Protein 6J9C (pdb70)

InterPro domains:
  IPR003340 B3 DNA binding domain [PF02362] (172-266)
  IPR003340 B3 DNA binding domain [PS50863] (171-272)
  IPR003340 B3 DNA binding domain [SM01019] (171-272)
  IPR003340 B3 DNA binding domain [cd10017] (170-265)
  IPR015300 DNA-binding pseudobarrel domain superfamily [G3DSA:2.40.330.10] (159-283)
  IPR015300 DNA-binding pseudobarrel domain superfamily [SSF101936] (171-267)
  IPR044800 B3 domain-containing transcription factor LEC2-like [PTHR31140] (52-284)

Secondary structure (DSSP, 8-state):
----EEEEEEEE--TTTTSTT-EEEE-HHHHHHHSPP--STT-EEEEEE-TTSS-EEEEEEEEEEETTEEEEEEE--HHHHHHHT--TT-EEEEEEESSS--EE--BSS--/--TT---EEEEEEEE--TTTSSTT-EEE--HHHHHHTSPP--STT-EEEEEEESSSS-EEEEEEEEEEETTEEEEEEE--SHHHHHHT--TT-EEEEEEETTS-EEE--B--

Organism: Arabidopsis thaliana (NCBI:txid3702)

Sequence (223 aa):
DNKKLRVLCEKELKNSDVGSLGRIVLPKRDAEANLPKLSDKEGIVVQMRDVFSMQSWSFKYKFWSNNKSRMYVLENTGEFVKQNGAEIGDFLTIYEDESKNLYFAMNGNSGSTFDNKKLRVLCEKELKNSDVGSLGRIVLPKRDAEANLPKLSDKEGIVVQMRDVFSMQSWSFKYKFWSNNKSRMYVLENTGEFVKQNGAEIGDFLTIYEDESKNLYFAMNGN

Solvent-accessible surface area: 12904 Å² total; per-residue (Å²): 123,157,49,90,72,118,80,3,3,68,34,84,2,109,100,68,3,38,29,125,99,14,82,0,38,5,42,73,198,62,0,79,82,38,7,36,180,5,90,94,118,140,15,69,111,4,119,4,48,17,12,136,16,88,2,13,6,29,4,75,0,39,14,75,73,70,147,211,61,80,75,8,0,2,44,83,1,36,56,4,13,158,40,43,40,11,118,99,29,30,73,2,1,0,25,23,12,121,81,130,96,92,54,17,0,6,15,54,69,65,75,106,10,128,64,132,78,178,28,130,78,6,4,86,26,81,1,107,111,68,2,40,30,128,91,16,80,0,41,7,34,82,193,48,0,73,87,31,8,52,186,10,116,79,140,135,14,65,124,12,100,3,39,12,30,130,8,68,2,14,4,25,6,68,3,36,17,79,81,82,148,216,60,66,86,5,0,4,33,100,1,42,80,4,15,157,44,45,46,10,111,110,34,11,80,4,7,0,40,47,12,159,68,172,79,22,13,0,19,17,82,31,1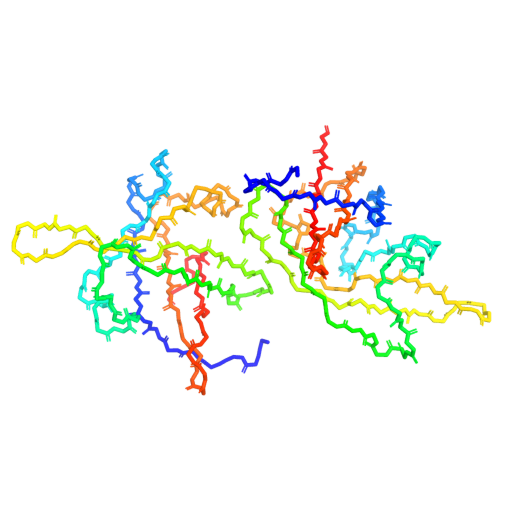98

Foldseek 3Di:
DPFDKDWQFKDQAADVCQDPQAKHWTDPVSCCVRNDHAPDQQAAKAKAAEPVDRDIGIWGWGWDCDDPRITTMTGRRHCVCVVVVDDGGWMWIWIAGVVHRRIHTGTPRPD/DAQVDFDKAWQFKDFQADVCQDPQAKAWGDPVSCCPRNDDDPDQQAAKAKAAERHDRDIDIWGWGWDQDDNRITTMTGHCHVVCVVVVQDHGWMWIKIATPVRHIYIYGDDD

Nearest PDB structures (foldseek):
  6j9c-assembly1_A  TM=1.009E+00  e=1.667E-21  Arabidopsis thaliana
  6j9b-assembly2_D  TM=9.671E-01  e=3.357E-12  Arabidopsis thaliana
  6fas-assembly2_B  TM=9.186E-01  e=1.552E-10  Arabidopsis thaliana
  5z00-assembly1_M  TM=8.962E-01  e=8.908E-10  Arabidopsis thaliana
  6j9a-assembly1_A  TM=9.215E-01  e=1.261E-08  Arabidopsis thaliana

Radius of gyration: 19.35 Å; Cα contacts (8 Å, |Δi|>4): 482; chains: 2; bounding box: 47×41×53 Å

CATH classification: 2.40.330.10

Structure (mmCIF, N/CA/C/O backbone):
data_6J9C
#
_entry.id   6J9C
#
_cell.length_a   71.073
_cell.length_b   96.601
_cell.length_c   99.263
_cell.angle_alpha   90.00
_cell.angle_beta   90.00
_cell.angle_gamma   90.00
#
_symmetry.space_group_name_H-M   'P 21 21 2'
#
loop_
_entity.id
_entity.type
_entity.pdbx_description
1 polymer 'B3 domain-containing transcription factor LEC2'
2 polymer "DNA (5'-D(*GP*AP*TP*TP*CP*TP*GP*CP*AP*TP*GP*GP*AP*TP*T)-3')"
3 polymer "DNA (5'-D(*CP*AP*AP*TP*CP*CP*AP*TP*GP*CP*AP*GP*AP*AP*T)-3')"
#
loop_
_atom_site.group_PDB
_atom_site.id
_atom_site.type_symbol
_atom_site.label_atom_id
_atom_site.label_alt_id
_atom_site.label_comp_id
_atom_site.label_asym_id
_atom_site.label_entity_id
_atom_site.label_seq_id
_atom_site.pdbx_PDB_ins_code
_atom_site.Cartn_x
_atom_site.Cartn_y
_atom_site.Cartn_z
_atom_site.occupancy
_atom_site.B_iso_or_equiv
_atom_site.auth_seq_id
_atom_site.auth_comp_id
_atom_site.auth_asym_id
_atom_site.auth_atom_id
_atom_site.pdbx_PDB_model_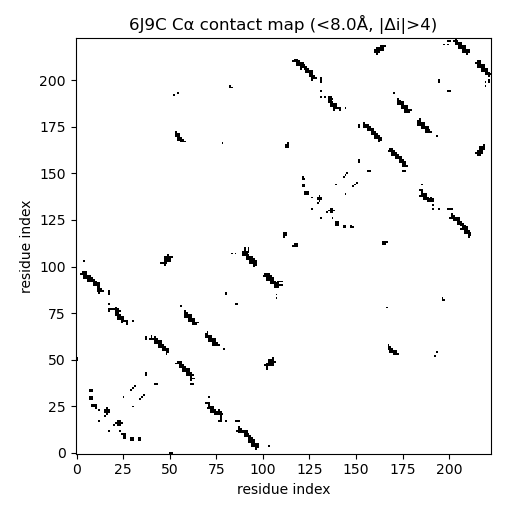num
ATOM 1 N N . ASP A 1 5 ? 13.587 12.925 -28.711 1.00 50.56 163 ASP A N 1
ATOM 2 C CA . ASP A 1 5 ? 12.524 11.995 -29.064 1.00 64.30 163 ASP A CA 1
ATOM 3 C C . ASP A 1 5 ? 13.134 10.622 -29.362 1.00 78.49 163 ASP A C 1
ATOM 4 O O . ASP A 1 5 ? 12.711 9.910 -30.272 1.00 73.18 163 ASP A O 1
ATOM 9 N N . ASN A 1 6 ? 14.146 10.266 -28.575 1.00 77.77 164 ASN A N 1
ATOM 10 C CA . ASN A 1 6 ? 14.769 8.949 -28.612 1.00 83.53 164 ASN A CA 1
ATOM 11 C C . ASN A 1 6 ? 14.343 8.318 -27.291 1.00 87.67 164 ASN A C 1
ATOM 12 O O . ASN A 1 6 ? 15.056 7.501 -26.701 1.00 82.91 164 ASN A O 1
ATOM 17 N N . LYS A 1 7 ? 13.177 8.738 -26.815 1.00 91.91 165 LYS A N 1
ATOM 18 C CA . LYS A 1 7 ? 12.637 8.292 -25.533 1.00 76.66 165 LYS A CA 1
ATOM 19 C C . LYS A 1 7 ? 12.153 6.845 -25.387 1.00 68.56 165 LYS A C 1
ATOM 20 O O . LYS A 1 7 ? 11.610 6.242 -26.313 1.00 73.49 165 LYS A O 1
ATOM 26 N N . LYS A 1 8 ? 12.370 6.275 -24.199 1.00 69.26 166 LYS A N 1
ATOM 27 C CA . LYS A 1 8 ? 11.921 4.918 -23.807 1.00 69.67 166 LYS A CA 1
ATOM 28 C C . LYS A 1 8 ? 11.005 5.153 -22.629 1.00 71.45 166 LYS A C 1
ATOM 29 O O . LYS A 1 8 ? 11.447 5.697 -21.665 1.00 73.61 166 LYS A O 1
ATOM 35 N N . LEU A 1 9 ? 9.799 4.618 -22.628 1.00 58.26 167 LEU A N 1
ATOM 36 C CA . LEU A 1 9 ? 8.764 5.024 -21.682 1.00 44.43 167 LEU A CA 1
ATOM 37 C C . LEU A 1 9 ? 8.158 3.860 -20.912 1.00 40.79 167 LEU A C 1
ATOM 38 O O . LEU A 1 9 ? 8.005 2.749 -21.428 1.00 51.98 167 LEU A O 1
ATOM 43 N N . ARG A 1 10 ? 7.812 4.153 -19.657 1.00 26.63 168 ARG A N 1
ATOM 44 C CA . ARG A 1 10 ? 7.085 3.264 -18.764 1.00 24.23 168 ARG A CA 1
ATOM 45 C C . ARG A 1 10 ? 5.863 4.010 -18.252 1.00 29.72 168 ARG A C 1
ATOM 46 O O . ARG A 1 10 ? 5.987 5.141 -17.774 1.00 39.55 168 ARG A O 1
ATOM 54 N N . VAL A 1 11 ? 4.685 3.398 -18.367 1.00 31.48 169 VAL A N 1
ATOM 55 C CA . VAL A 1 11 ? 3.462 4.062 -17.931 1.00 28.32 169 VAL A CA 1
ATOM 56 C C . VAL A 1 11 ? 3.416 4.090 -16.406 1.00 27.11 169 VAL A C 1
ATOM 57 O O . VAL A 1 11 ? 3.569 3.051 -15.751 1.00 25.14 169 VAL A O 1
ATOM 61 N N . LEU A 1 12 ? 3.222 5.281 -15.829 1.00 21.97 170 LEU A N 1
ATOM 62 C CA . LEU A 1 12 ? 3.049 5.439 -14.391 1.00 23.17 170 LEU A CA 1
ATOM 63 C C . LEU A 1 12 ? 1.575 5.428 -13.980 1.00 30.46 170 LEU A C 1
ATOM 64 O O . LEU A 1 12 ? 1.203 4.741 -13.024 1.00 31.81 170 LEU A O 1
ATOM 69 N N . CYS A 1 13 ? 0.735 6.213 -14.660 1.00 21.78 171 CYS A N 1
ATOM 70 C CA . CYS A 1 13 ? -0.705 6.193 -14.416 1.00 21.78 171 CYS A CA 1
ATOM 71 C C . CYS A 1 13 ? -1.428 6.822 -15.600 1.00 21.81 171 CYS A C 1
ATOM 72 O O . CYS A 1 13 ? -0.829 7.548 -16.400 1.00 26.43 171 CYS A O 1
ATOM 75 N N . GLU A 1 14 ? -2.738 6.585 -15.662 1.00 21.89 172 GLU A N 1
ATOM 76 C CA . GLU A 1 14 ? -3.574 7.085 -16.744 1.00 21.99 172 GLU A CA 1
ATOM 77 C C . GLU A 1 14 ? -4.948 7.389 -16.169 1.00 21.93 172 GLU A C 1
ATOM 78 O O . GLU A 1 14 ? -5.436 6.652 -15.305 1.00 25.68 172 GLU A O 1
ATOM 84 N N . LYS A 1 15 ? -5.584 8.452 -16.656 1.00 21.90 173 LYS A N 1
ATOM 85 C CA . LYS A 1 15 ? -6.890 8.824 -16.134 1.00 24.59 173 LYS A CA 1
ATOM 86 C C . LYS A 1 15 ? -7.820 9.231 -17.262 1.00 29.91 173 LYS A C 1
ATOM 87 O O . LYS A 1 15 ? -7.447 10.032 -18.126 1.00 30.83 173 LYS A O 1
ATOM 93 N N . GLU A 1 16 ? -9.033 8.687 -17.239 1.00 23.83 174 GLU A N 1
ATOM 94 C CA . GLU A 1 16 ? -10.075 9.123 -18.155 1.00 26.83 174 GLU A CA 1
ATOM 95 C C . GLU A 1 16 ? -10.659 10.417 -17.614 1.00 26.28 174 GLU A C 1
ATOM 96 O O . GLU A 1 16 ? -11.168 10.444 -16.490 1.00 31.34 174 GLU A O 1
ATOM 102 N N . LEU A 1 17 ? -10.573 11.488 -18.394 1.00 22.21 175 LEU A N 1
ATOM 103 C CA . LEU A 1 17 ? -10.959 12.796 -17.885 1.00 22.00 175 LEU A CA 1
ATOM 104 C C . LEU A 1 17 ? -12.465 12.871 -17.667 1.00 31.62 175 LEU A C 1
ATOM 105 O O . LEU A 1 17 ? -13.254 12.579 -18.573 1.00 30.91 175 LEU A O 1
ATOM 110 N N . LYS A 1 18 ? -12.860 13.232 -16.449 1.00 21.74 176 LYS A N 1
ATOM 111 C CA . LYS A 1 18 ? -14.249 13.442 -16.075 1.00 25.49 176 LYS A CA 1
ATOM 112 C C . LYS A 1 18 ? -14.592 14.933 -16.165 1.00 28.03 176 LYS A C 1
ATOM 113 O O . LYS A 1 18 ? -13.767 15.765 -16.552 1.00 31.32 176 LYS A O 1
ATOM 119 N N . ASN A 1 19 ? -15.836 15.274 -15.808 1.00 27.82 177 ASN A N 1
ATOM 120 C CA . ASN A 1 19 ? -16.291 16.655 -15.959 1.00 30.02 177 ASN A CA 1
ATOM 121 C C . ASN A 1 19 ? -15.486 17.617 -15.090 1.00 21.26 177 ASN A C 1
ATOM 122 O O . ASN A 1 19 ? -15.105 18.704 -15.544 1.00 21.84 177 ASN A O 1
ATOM 127 N N . SER A 1 20 ? -15.199 17.235 -13.844 1.00 20.99 178 SER A N 1
ATOM 128 C CA . SER A 1 20 ? -14.472 18.132 -12.953 1.00 20.76 178 SER A CA 1
ATOM 129 C C . SER A 1 20 ? -12.996 18.240 -13.300 1.00 26.61 178 SER A C 1
ATOM 130 O O . SER A 1 20 ? -12.345 19.216 -12.906 1.00 26.64 178 SER A O 1
ATOM 133 N N . ASP A 1 21 ? -12.453 17.258 -14.024 1.00 27.33 179 ASP A N 1
ATOM 134 C CA . ASP A 1 21 ? -11.047 17.303 -14.420 1.00 21.03 179 ASP A CA 1
ATOM 135 C C . ASP A 1 21 ? -10.786 18.407 -15.436 1.00 21.24 179 ASP A C 1
ATOM 136 O O . ASP A 1 21 ? -9.713 19.024 -15.432 1.00 26.98 179 ASP A O 1
ATOM 141 N N . VAL A 1 22 ? -11.748 18.665 -16.323 1.00 21.52 180 VAL A N 1
ATOM 142 C CA . VAL A 1 22 ? -11.627 19.742 -17.300 1.00 23.18 180 VAL A CA 1
ATOM 143 C C . VAL A 1 22 ? -12.473 20.952 -16.919 1.00 28.84 180 VAL A C 1
ATOM 144 O O . VAL A 1 22 ? -12.672 21.851 -17.744 1.00 21.97 180 VAL A O 1
ATOM 148 N N . GLY A 1 23 ? -12.949 21.012 -15.679 1.00 30.96 181 GLY A N 1
ATOM 149 C CA . GLY A 1 23 ? -13.848 22.058 -15.255 1.00 35.53 181 GLY A CA 1
ATOM 150 C C . GLY A 1 23 ? -13.110 23.311 -14.828 1.00 31.15 181 GLY A C 1
ATOM 151 O O . GLY A 1 23 ? -11.900 23.465 -15.007 1.00 38.35 181 GLY A O 1
ATOM 152 N N . SER A 1 24 ? -13.881 24.242 -14.271 1.00 23.20 182 SER A N 1
ATOM 153 C CA . SER A 1 24 ? -13.330 25.527 -13.866 1.00 21.26 182 SER A CA 1
ATOM 154 C C . SER A 1 24 ? -12.421 25.429 -12.649 1.00 21.04 182 SER A C 1
ATOM 155 O O . SER A 1 24 ? -11.684 26.382 -12.375 1.00 30.15 182 SER A O 1
ATOM 158 N N . LEU A 1 25 ? -12.448 24.310 -11.920 1.00 20.77 183 LEU A N 1
ATOM 159 C CA . LEU A 1 25 ? -11.609 24.191 -10.731 1.00 20.61 183 LEU A CA 1
ATOM 160 C C . LEU A 1 25 ? -10.128 24.136 -11.076 1.00 20.78 183 LEU A C 1
ATOM 161 O O . LEU A 1 25 ? -9.287 24.500 -10.244 1.00 23.91 183 LEU A O 1
ATOM 166 N N . GLY A 1 26 ? -9.786 23.691 -12.280 1.00 20.96 184 GLY A N 1
ATOM 167 C CA . GLY A 1 26 ? -8.392 23.692 -12.682 1.00 26.66 184 GLY A CA 1
ATOM 168 C C . GLY A 1 26 ? -7.526 22.688 -11.949 1.00 32.18 184 GLY A C 1
ATOM 169 O O . GLY A 1 26 ? -6.385 23.006 -11.590 1.00 41.48 184 GLY A O 1
ATOM 170 N N . ARG A 1 27 ? -8.041 21.484 -11.703 1.00 32.22 185 ARG A N 1
ATOM 171 C CA . ARG A 1 27 ? -7.259 20.423 -11.088 1.00 22.18 185 ARG A CA 1
ATOM 172 C C . ARG A 1 27 ? -7.688 19.098 -11.697 1.00 28.06 185 ARG A C 1
ATOM 173 O O . ARG A 1 27 ? -8.839 18.937 -12.111 1.00 41.61 185 ARG A O 1
ATOM 181 N N . ILE A 1 28 ? -6.764 18.142 -11.729 1.00 20.73 186 ILE A N 1
ATOM 182 C CA . ILE A 1 28 ? -7.007 16.826 -12.308 1.00 20.77 186 ILE A CA 1
ATOM 183 C C . ILE A 1 28 ? -6.796 15.779 -11.225 1.00 36.47 186 ILE A C 1
ATOM 184 O O . ILE A 1 28 ? -5.762 15.786 -10.546 1.00 48.74 186 ILE A O 1
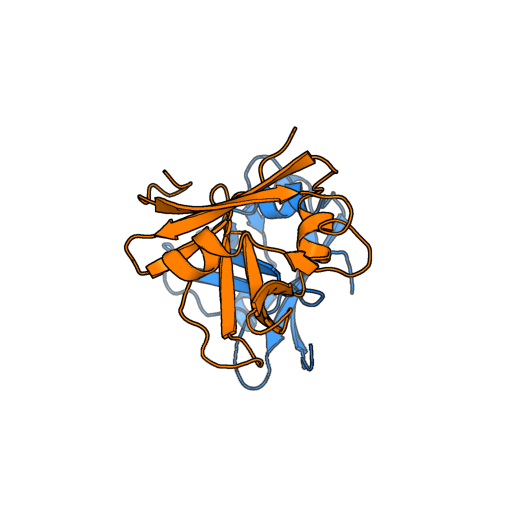ATOM 189 N N . VAL A 1 29 ? -7.763 14.875 -11.066 1.00 30.89 187 VAL A N 1
ATOM 190 C CA . VAL A 1 29 ? -7.627 13.792 -10.097 1.00 26.41 187 VAL A CA 1
ATOM 191 C C . VAL A 1 29 ? -6.849 12.653 -10.741 1.00 28.61 187 VAL A C 1
ATOM 192 O O . VAL A 1 29 ? -6.982 12.395 -11.942 1.00 37.64 187 VAL A O 1
ATOM 196 N N . LEU A 1 30 ? -5.996 11.996 -9.960 1.00 24.51 188 LEU A N 1
ATOM 197 C CA . LEU A 1 30 ? -5.274 10.843 -10.472 1.00 20.98 188 LEU A CA 1
ATOM 198 C C . LEU A 1 30 ? -5.653 9.586 -9.695 1.00 21.10 188 LEU A C 1
ATOM 199 O O . LEU A 1 30 ? -6.025 9.667 -8.519 1.00 21.06 188 LEU A O 1
ATOM 204 N N . PRO A 1 31 ? -5.597 8.414 -10.330 1.00 21.29 189 PRO A N 1
ATOM 205 C CA . PRO A 1 31 ? -5.986 7.179 -9.636 1.00 21.48 189 PRO A CA 1
ATOM 206 C C . PRO A 1 31 ? -5.089 6.917 -8.437 1.00 28.15 189 PRO A C 1
ATOM 207 O O . PRO A 1 31 ? -3.864 6.855 -8.564 1.00 32.64 189 PRO A O 1
ATOM 211 N N . LYS A 1 32 ? -5.712 6.730 -7.270 1.00 21.59 190 LYS A N 1
ATOM 212 C CA . LYS A 1 32 ? -4.944 6.650 -6.032 1.00 21.67 190 LYS A CA 1
ATOM 213 C C . LYS A 1 32 ? -3.937 5.509 -6.073 1.00 34.96 190 LYS A C 1
ATOM 214 O O . LYS A 1 32 ? -2.789 5.668 -5.640 1.00 43.64 190 LYS A O 1
ATOM 220 N N . ARG A 1 33 ? -4.339 4.356 -6.611 1.00 32.63 191 ARG A N 1
ATOM 221 C CA . ARG A 1 33 ? -3.472 3.183 -6.588 1.00 39.10 191 ARG A CA 1
ATOM 222 C C . ARG A 1 33 ? -2.181 3.433 -7.353 1.00 37.54 191 ARG A C 1
ATOM 223 O O . ARG A 1 33 ? -1.074 3.324 -6.804 1.00 33.51 191 ARG A O 1
ATOM 231 N N . ASP A 1 34 ? -2.311 3.776 -8.633 1.00 36.33 192 ASP A N 1
ATOM 232 C CA . ASP A 1 34 ? -1.134 3.980 -9.462 1.00 28.28 192 ASP A CA 1
ATOM 233 C C . ASP A 1 34 ? -0.362 5.209 -9.008 1.00 31.16 192 ASP A C 1
ATOM 234 O O . ASP A 1 34 ? 0.872 5.227 -9.057 1.00 36.00 192 ASP A O 1
ATOM 239 N N . ALA A 1 35 ? -1.069 6.250 -8.566 1.00 21.67 193 ALA A N 1
ATOM 240 C CA . ALA A 1 35 ? -0.381 7.442 -8.087 1.00 21.53 193 ALA A CA 1
ATOM 241 C C . ALA A 1 35 ? 0.511 7.116 -6.898 1.00 26.58 193 ALA A C 1
ATOM 242 O O . ALA A 1 35 ? 1.650 7.592 -6.812 1.00 21.70 193 ALA A O 1
ATOM 244 N N . GLU A 1 36 ? 0.014 6.292 -5.975 1.00 30.51 194 GLU A N 1
ATOM 245 C CA . GLU A 1 36 ? 0.820 5.902 -4.827 1.00 26.32 194 GLU A CA 1
ATOM 246 C C . GLU A 1 36 ? 1.980 5.013 -5.249 1.00 28.51 194 GLU A C 1
ATOM 247 O O . GLU A 1 36 ? 3.105 5.167 -4.757 1.00 22.40 194 GLU A O 1
ATOM 253 N N . ALA A 1 37 ? 1.720 4.068 -6.157 1.00 39.59 195 ALA A N 1
ATOM 254 C CA . ALA A 1 37 ? 2.723 3.063 -6.498 1.00 31.58 195 ALA A CA 1
ATOM 255 C C . ALA A 1 37 ? 3.854 3.644 -7.346 1.00 22.38 195 ALA A C 1
ATOM 256 O O . ALA A 1 37 ? 5.036 3.389 -7.083 1.00 31.70 195 ALA A O 1
ATOM 258 N N . ASN A 1 38 ? 3.511 4.406 -8.386 1.00 22.13 196 ASN A N 1
ATOM 259 C CA . ASN A 1 38 ? 4.462 4.835 -9.410 1.00 26.46 196 ASN A CA 1
ATOM 260 C C . ASN A 1 38 ? 4.885 6.300 -9.314 1.00 32.97 196 ASN A C 1
ATOM 261 O O . ASN A 1 38 ? 6.059 6.608 -9.540 1.00 32.55 196 ASN A O 1
ATOM 266 N N . LEU A 1 39 ? 3.967 7.193 -8.944 1.00 27.99 197 LEU A N 1
ATOM 267 C CA . LEU A 1 39 ? 4.274 8.625 -8.794 1.00 35.51 197 LEU A CA 1
ATOM 268 C C . LEU A 1 39 ? 5.152 8.861 -7.559 1.00 40.57 197 LEU A C 1
ATOM 269 O O . LEU A 1 39 ? 5.126 8.052 -6.631 1.00 50.75 197 LEU A O 1
ATOM 274 N N . PRO A 1 40 ? 5.928 9.949 -7.526 1.00 35.34 198 PRO A N 1
ATOM 275 C CA . PRO A 1 40 ? 6.799 10.155 -6.365 1.00 26.32 198 PRO A CA 1
ATOM 276 C C . PRO A 1 40 ? 6.001 10.099 -5.073 1.00 29.19 198 PRO A C 1
ATOM 277 O O . PRO A 1 40 ? 4.823 10.467 -5.024 1.00 35.39 198 PRO A O 1
ATOM 281 N N . LYS A 1 41 ? 6.660 9.629 -4.019 1.00 37.71 199 LYS A N 1
ATOM 282 C CA . LYS A 1 41 ? 5.991 9.472 -2.738 1.00 35.52 199 LYS A CA 1
ATOM 283 C C . LYS A 1 41 ? 5.791 10.834 -2.095 1.00 27.05 199 LYS A C 1
ATOM 284 O O . LYS A 1 41 ? 6.727 11.634 -2.002 1.00 32.81 199 LYS A O 1
ATOM 290 N N . LEU A 1 42 ? 4.572 11.092 -1.645 1.00 22.41 200 LEU A N 1
ATOM 291 C CA . LEU A 1 42 ? 4.225 12.361 -1.029 1.00 29.47 200 LEU A CA 1
ATOM 292 C C . LEU A 1 42 ? 4.132 12.166 0.477 1.00 50.51 200 LEU A C 1
ATOM 293 O O . LEU A 1 42 ? 3.339 11.346 0.954 1.00 58.96 200 LEU A O 1
ATOM 298 N N . SER A 1 43 ? 4.949 12.911 1.219 1.00 44.91 201 SER A N 1
ATOM 299 C CA . SER A 1 43 ? 4.955 12.853 2.674 1.00 53.60 201 SER A CA 1
ATOM 300 C C . SER A 1 43 ? 4.386 14.116 3.308 1.00 43.59 201 SER A C 1
ATOM 301 O O . SER A 1 43 ? 4.582 14.346 4.506 1.00 55.29 201 SER A O 1
ATOM 304 N N . ASP A 1 44 ? 3.735 14.961 2.522 1.00 36.07 202 ASP A N 1
ATOM 305 C CA . ASP A 1 44 ? 3.145 16.159 3.096 1.00 35.16 202 ASP A CA 1
ATOM 306 C C . ASP A 1 44 ? 1.946 16.656 2.308 1.00 40.69 202 ASP A C 1
ATOM 307 O O . ASP A 1 44 ? 1.859 16.451 1.097 1.00 50.46 202 ASP A O 1
ATOM 312 N N . LYS A 1 45 ? 1.020 17.311 2.998 1.00 36.38 203 LYS A N 1
ATOM 313 C CA . LYS A 1 45 ? -0.127 17.898 2.322 1.00 42.84 203 LYS A CA 1
ATOM 314 C C . LYS A 1 45 ? 0.301 19.057 1.441 1.00 45.90 203 LYS A C 1
ATOM 315 O O . LYS A 1 45 ? -0.391 19.372 0.469 1.00 21.80 203 LYS A O 1
ATOM 321 N N . GLU A 1 46 ? 1.433 19.686 1.768 1.00 56.17 204 GLU A N 1
ATOM 322 C CA . GLU A 1 46 ? 1.984 20.740 0.927 1.00 55.55 204 GLU A CA 1
ATOM 323 C C . GLU A 1 46 ? 2.217 20.233 -0.488 1.00 45.24 204 GLU A C 1
ATOM 324 O O . GLU A 1 46 ? 2.045 20.983 -1.457 1.00 44.26 204 GLU A O 1
ATOM 330 N N . GLY A 1 47 ? 2.587 18.964 -0.622 1.00 36.82 205 GLY A N 1
ATOM 331 C CA . GLY A 1 47 ? 2.792 18.360 -1.915 1.00 27.50 205 GLY A CA 1
ATOM 332 C C . GLY A 1 47 ? 4.161 18.707 -2.459 1.00 22.29 205 GLY A C 1
ATOM 333 O O . GLY A 1 47 ? 5.028 19.229 -1.753 1.00 34.28 205 GLY A O 1
ATOM 334 N N . ILE A 1 48 ? 4.356 18.419 -3.746 1.00 15.76 206 ILE A N 1
ATOM 335 C CA . ILE A 1 48 ? 5.583 18.799 -4.430 1.00 17.32 206 ILE A CA 1
ATOM 336 C C . ILE A 1 48 ? 5.202 19.442 -5.754 1.00 35.92 206 ILE A C 1
ATOM 337 O O . ILE A 1 48 ? 4.039 19.448 -6.155 1.00 15.67 206 ILE A O 1
ATOM 342 N N . VAL A 1 49 ? 6.200 20.008 -6.422 1.00 41.63 207 VAL A N 1
ATOM 343 C CA . VAL A 1 49 ? 6.024 20.601 -7.740 1.00 38.03 207 VAL A CA 1
ATOM 344 C C . VAL A 1 49 ? 6.690 19.682 -8.746 1.00 24.03 207 VAL A C 1
ATOM 345 O O . VAL A 1 49 ? 7.889 19.393 -8.636 1.00 26.91 207 VAL A O 1
ATOM 349 N N . VAL A 1 50 ? 5.936 19.257 -9.744 1.00 17.77 208 VAL A N 1
ATOM 350 C CA . VAL A 1 50 ? 6.448 18.307 -10.712 1.00 17.66 208 VAL A CA 1
ATOM 351 C C . VAL A 1 50 ? 6.291 18.928 -12.088 1.00 27.06 208 VAL A C 1
ATOM 352 O O . VAL A 1 50 ? 5.439 19.793 -12.303 1.00 32.18 208 VAL A O 1
ATOM 356 N N . GLN A 1 51 ? 7.165 18.542 -13.006 1.00 22.03 209 GLN A N 1
ATOM 357 C CA . GLN A 1 51 ? 7.053 19.015 -14.374 1.00 22.71 209 GLN A CA 1
ATOM 358 C C . GLN A 1 51 ? 7.198 17.825 -15.302 1.00 26.89 209 GLN A C 1
ATOM 359 O O . GLN A 1 51 ? 8.057 16.965 -15.089 1.00 22.11 209 GLN A O 1
ATOM 365 N N . MET A 1 52 ? 6.324 17.767 -16.299 1.00 30.02 210 MET A N 1
ATOM 366 C CA . MET A 1 52 ? 6.227 16.659 -17.237 1.00 35.25 210 MET A CA 1
ATOM 367 C C . MET A 1 52 ? 6.187 17.199 -18.662 1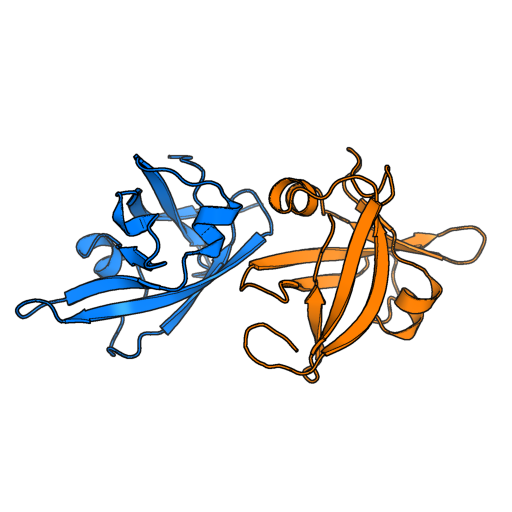.00 44.46 210 MET A C 1
ATOM 368 O O . MET A 1 52 ? 5.460 18.160 -18.946 1.00 52.11 210 MET A O 1
ATOM 373 N N . ARG A 1 53 ? 7.005 16.615 -19.541 1.00 38.25 211 ARG A N 1
ATOM 374 C CA . ARG A 1 53 ? 7.160 17.062 -20.922 1.00 23.41 211 ARG A CA 1
ATOM 375 C C . ARG A 1 53 ? 6.323 16.216 -21.877 1.00 26.61 211 ARG A C 1
ATOM 376 O O . ARG A 1 53 ? 6.149 15.011 -21.662 1.00 44.53 211 ARG A O 1
ATOM 384 N N . ASP A 1 54 ? 5.806 16.854 -22.902 1.00 24.98 212 ASP A N 1
ATOM 385 C CA . ASP A 1 54 ? 4.972 16.173 -23.847 1.00 37.86 212 ASP A CA 1
ATOM 386 C C . ASP A 1 54 ? 5.751 15.138 -24.547 1.00 32.88 212 ASP A C 1
ATOM 387 O O . ASP A 1 54 ? 6.879 15.320 -24.840 1.00 34.40 212 ASP A O 1
ATOM 392 N N . VAL A 1 55 ? 5.154 14.005 -24.741 1.00 32.96 213 VAL A N 1
ATOM 393 C CA . VAL A 1 55 ? 5.814 12.939 -25.398 1.00 31.05 213 VAL A CA 1
ATOM 394 C C . VAL A 1 55 ? 6.050 13.256 -26.834 1.00 36.47 213 VAL A C 1
ATOM 395 O O . VAL A 1 55 ? 7.054 12.933 -27.365 1.00 44.96 213 VAL A O 1
ATOM 399 N N . PHE A 1 56 ? 5.140 13.964 -27.444 1.00 31.73 214 PHE A N 1
ATOM 400 C CA . PHE A 1 56 ? 5.251 14.283 -28.846 1.00 43.68 214 PHE A CA 1
ATOM 401 C C . PHE A 1 56 ? 5.902 15.603 -29.161 1.00 51.05 214 PHE A C 1
ATOM 402 O O . PHE A 1 56 ? 5.991 15.993 -30.296 1.00 54.65 214 PHE A O 1
ATOM 410 N N . SER A 1 57 ? 6.364 16.291 -28.150 1.00 46.41 215 SER A N 1
ATOM 411 C CA . SER A 1 57 ? 6.879 17.619 -28.316 1.00 38.79 215 SER A CA 1
ATOM 412 C C . SER A 1 57 ? 7.860 18.020 -27.323 1.00 40.33 215 SER A C 1
ATOM 413 O O . SER A 1 57 ? 8.110 17.326 -26.405 1.00 45.78 215 SER A O 1
ATOM 416 N N . MET A 1 58 ? 8.428 19.181 -27.504 1.00 34.81 216 MET A N 1
ATOM 417 C CA . MET A 1 58 ? 9.373 19.705 -26.537 1.00 28.59 216 MET A CA 1
ATOM 418 C C . MET A 1 58 ? 8.765 20.629 -25.500 1.00 32.18 216 MET A C 1
ATOM 419 O O . MET A 1 58 ? 9.439 21.241 -24.742 1.00 22.23 216 MET A O 1
ATOM 424 N N . GLN A 1 59 ? 7.453 20.676 -25.507 1.00 36.73 217 GLN A N 1
ATOM 425 C CA . GLN A 1 59 ? 6.638 21.403 -24.609 1.00 29.93 217 GLN A CA 1
ATOM 426 C C . GLN A 1 59 ? 6.718 20.769 -23.308 1.00 26.99 217 GLN A C 1
ATOM 427 O O . GLN A 1 59 ? 6.491 19.630 -23.213 1.00 38.41 217 GLN A O 1
ATOM 433 N N . SER A 1 60 ? 6.975 21.535 -22.268 1.00 20.00 218 SER A N 1
ATOM 434 C CA . SER A 1 60 ? 7.048 21.007 -20.922 1.00 24.89 218 SER A CA 1
ATOM 435 C C . SER A 1 60 ? 6.035 21.738 -20.074 1.00 31.68 218 SER A C 1
ATOM 436 O O . SER A 1 60 ? 5.775 22.902 -20.289 1.00 48.25 218 SER A O 1
ATOM 439 N N . TRP A 1 61 ? 5.440 21.035 -19.115 1.00 23.61 219 TRP A N 1
ATOM 440 C CA . TRP A 1 61 ? 4.425 21.632 -18.251 1.00 27.19 219 TRP A CA 1
ATOM 441 C C . TRP A 1 61 ? 4.749 21.454 -16.773 1.00 32.10 219 TRP A C 1
ATOM 442 O O . TRP A 1 61 ? 5.302 20.431 -16.369 1.00 43.35 219 TRP A O 1
ATOM 453 N N . SER A 1 62 ? 4.404 22.455 -15.969 1.00 30.18 220 SER A N 1
ATOM 454 C CA . SER A 1 62 ? 4.677 22.399 -14.540 1.00 28.91 220 SER A CA 1
ATOM 455 C C . SER A 1 62 ? 3.372 22.426 -13.762 1.00 28.85 220 SER A C 1
ATOM 456 O O . SER A 1 62 ? 2.550 23.331 -13.941 1.00 33.77 220 SER A O 1
ATOM 459 N N . PHE A 1 63 ? 3.190 21.428 -12.906 1.00 26.94 221 PHE A N 1
ATOM 460 C CA . PHE A 1 63 ? 2.001 21.259 -12.096 1.00 15.59 221 PHE A CA 1
ATOM 461 C C . PHE A 1 63 ? 2.427 21.076 -10.649 1.00 35.71 221 PHE A C 1
ATOM 462 O O . PHE A 1 63 ? 3.609 20.897 -10.338 1.00 34.15 221 PHE A O 1
ATOM 470 N N . LYS A 1 64 ? 1.444 21.119 -9.761 1.00 26.60 222 LYS A N 1
ATOM 471 C CA . LYS A 1 64 ? 1.643 20.827 -8.351 1.00 22.83 222 LYS A CA 1
ATOM 472 C C . LYS A 1 64 ? 0.982 19.489 -8.062 1.00 33.28 222 LYS A C 1
ATOM 473 O O . LYS A 1 64 ? -0.225 19.334 -8.274 1.00 46.07 222 LYS A O 1
ATOM 479 N N . TYR A 1 65 ? 1.768 18.522 -7.604 1.00 26.17 223 TYR A N 1
ATOM 480 C CA . TYR A 1 65 ? 1.281 17.180 -7.313 1.00 13.80 223 TYR A CA 1
ATOM 481 C C . TYR A 1 65 ? 1.106 17.074 -5.807 1.00 14.39 223 TYR A C 1
ATOM 482 O O . TYR A 1 65 ? 2.096 17.052 -5.060 1.00 26.34 223 TYR A O 1
ATOM 491 N N . LYS A 1 66 ? -0.147 17.058 -5.352 1.00 14.24 224 LYS A N 1
ATOM 492 C CA . LYS A 1 66 ? -0.417 17.036 -3.923 1.00 18.24 224 LYS A CA 1
ATOM 493 C C . LYS A 1 66 ? -1.564 16.078 -3.658 1.00 26.66 224 LYS A C 1
ATOM 494 O O . LYS A 1 66 ? -2.147 15.498 -4.583 1.00 37.28 224 LYS A O 1
ATOM 500 N N . PHE A 1 67 ? -1.868 15.883 -2.378 1.00 22.45 225 PHE A N 1
ATOM 501 C CA . PHE A 1 67 ? -2.948 15.002 -1.969 1.00 17.95 225 PHE A CA 1
ATOM 502 C C . PHE A 1 67 ? -3.824 15.700 -0.943 1.00 23.21 225 PHE A C 1
ATOM 503 O O . PHE A 1 67 ? -3.372 16.575 -0.201 1.00 42.59 225 PHE A O 1
ATOM 511 N N . TRP A 1 68 ? -5.096 15.330 -0.946 1.00 16.81 226 TRP A N 1
ATOM 512 C CA . TRP A 1 68 ? -6.050 15.733 0.066 1.00 17.87 226 TRP A CA 1
ATOM 513 C C . TRP A 1 68 ? -6.236 14.571 1.027 1.00 27.35 226 TRP A C 1
ATOM 514 O O . TRP A 1 68 ? -5.996 13.410 0.683 1.00 18.47 226 TRP A O 1
ATOM 525 N N . SER A 1 69 ? -6.732 14.891 2.214 1.00 29.28 227 SER A N 1
ATOM 526 C CA . SER A 1 69 ? -7.066 13.877 3.196 1.00 29.55 227 SER A CA 1
ATOM 527 C C . SER A 1 69 ? -8.511 13.462 2.972 1.00 31.96 227 SER A C 1
ATOM 528 O O . SER A 1 69 ? -9.390 14.318 2.828 1.00 34.33 227 SER A O 1
ATOM 531 N N . ASN A 1 70 ? -8.750 12.155 2.905 1.00 34.53 228 ASN A N 1
ATOM 532 C CA . ASN A 1 70 ? -10.085 11.644 2.639 1.00 27.18 228 ASN A CA 1
ATOM 533 C C . ASN A 1 70 ? -10.292 10.394 3.470 1.00 36.68 228 ASN A C 1
ATOM 534 O O . ASN A 1 70 ? -9.532 9.433 3.323 1.00 52.18 228 ASN A O 1
ATOM 539 N N . ASN A 1 71 ? -11.330 10.386 4.304 1.00 32.76 229 ASN A N 1
ATOM 540 C CA . ASN A 1 71 ? -11.570 9.281 5.242 1.00 38.01 229 ASN A CA 1
ATOM 541 C C . ASN A 1 71 ? -10.294 9.159 6.073 1.00 54.85 229 ASN A C 1
ATOM 542 O O . ASN A 1 71 ? -9.809 10.181 6.585 1.00 58.34 229 ASN A O 1
ATOM 547 N N . LYS A 1 72 ? -9.709 7.969 6.208 1.00 61.14 230 LYS A N 1
ATOM 548 C CA . LYS A 1 72 ? -8.424 7.786 6.871 1.00 66.63 230 LYS A CA 1
ATOM 549 C C . LYS A 1 72 ? -7.274 7.672 5.882 1.00 64.82 230 LYS A C 1
ATOM 550 O O . LYS A 1 72 ? -6.126 7.474 6.297 1.00 61.06 230 LYS A O 1
ATOM 556 N N . SER A 1 73 ? -7.563 7.769 4.587 1.00 58.66 231 SER A N 1
ATOM 557 C CA . SER A 1 73 ? -6.559 7.680 3.540 1.00 55.16 231 SER A CA 1
ATOM 558 C C . SER A 1 73 ? -6.507 8.998 2.768 1.00 44.36 231 SER A C 1
ATOM 559 O O . SER A 1 73 ? -6.706 10.071 3.351 1.00 52.05 231 SER A O 1
ATOM 562 N N . ARG A 1 74 ? -6.289 8.938 1.453 1.00 36.51 232 ARG A N 1
ATOM 563 C CA . ARG A 1 74 ? -5.969 10.135 0.683 1.00 20.20 232 ARG A CA 1
ATOM 564 C C . ARG A 1 74 ? -6.681 10.129 -0.663 1.00 19.52 232 ARG A C 1
ATOM 565 O O . ARG A 1 74 ? -7.161 9.096 -1.138 1.00 26.08 232 ARG A O 1
ATOM 573 N N . MET A 1 75 ? -6.763 11.320 -1.258 1.00 22.12 233 MET A N 1
ATOM 574 C CA . MET A 1 75 ? -7.157 11.514 -2.651 1.00 17.78 233 MET A CA 1
ATOM 575 C C . MET A 1 75 ? -6.047 12.290 -3.337 1.00 21.58 233 MET A C 1
ATOM 576 O O . MET A 1 75 ? -5.634 13.339 -2.842 1.00 35.70 233 MET A O 1
ATOM 581 N N . TYR A 1 76 ? -5.567 11.804 -4.471 1.00 16.14 234 TYR A N 1
ATOM 582 C CA . TYR A 1 76 ? -4.422 12.431 -5.119 1.00 23.99 234 TYR A CA 1
ATOM 583 C C . TYR A 1 76 ? -4.881 13.358 -6.235 1.00 24.22 234 TYR A C 1
ATOM 584 O O . TYR A 1 76 ? -5.774 13.010 -7.014 1.00 32.75 234 TYR A O 1
ATOM 593 N N . VAL A 1 77 ? -4.256 14.534 -6.328 1.00 20.49 235 VAL A N 1
ATOM 594 C CA . VAL A 1 77 ? -4.686 15.533 -7.291 1.00 19.72 235 VAL A CA 1
ATOM 595 C C . VAL A 1 77 ? -3.471 16.250 -7.872 1.00 20.05 235 VAL A C 1
ATOM 596 O O . VAL A 1 77 ? -2.404 16.350 -7.247 1.00 26.60 235 VAL A O 1
ATOM 600 N N . LEU A 1 78 ? -3.656 16.731 -9.098 1.00 13.40 236 LEU A N 1
ATOM 601 C CA . LEU A 1 78 ? -2.668 17.462 -9.884 1.00 19.30 236 LEU A CA 1
ATOM 602 C C . LEU A 1 78 ? -3.291 18.833 -10.133 1.00 29.12 236 LEU A C 1
ATOM 603 O O . LEU A 1 78 ? -4.188 18.969 -10.970 1.00 42.68 236 LEU A O 1
ATOM 608 N N . GLU A 1 79 ? -2.840 19.836 -9.385 1.00 26.72 237 GLU A N 1
ATOM 609 C CA . GLU A 1 79 ? -3.408 21.178 -9.384 1.00 15.67 237 GLU A CA 1
ATOM 610 C C . GLU A 1 79 ? -2.837 22.044 -10.505 1.00 19.95 237 GLU A C 1
ATOM 611 O O . GLU A 1 79 ? -1.775 21.762 -11.071 1.00 36.62 237 GLU A O 1
ATOM 617 N N . ASN A 1 80 ? -3.571 23.122 -10.812 1.00 23.24 238 ASN A N 1
ATOM 618 C CA . ASN A 1 80 ? -3.167 24.124 -11.805 1.00 23.10 238 ASN A CA 1
ATOM 619 C C . ASN A 1 80 ? -3.154 23.515 -13.207 1.00 20.96 238 ASN A C 1
ATOM 620 O O . ASN A 1 80 ? -2.189 23.643 -13.965 1.00 27.96 238 ASN A O 1
ATOM 625 N N . THR A 1 81 ? -4.247 22.826 -13.547 1.00 18.31 239 THR A N 1
ATOM 626 C CA . THR A 1 81 ? -4.427 22.225 -14.865 1.00 27.22 239 THR A CA 1
ATOM 627 C C . THR A 1 81 ? -5.363 23.012 -15.776 1.00 33.75 239 THR A C 1
ATOM 628 O O . THR A 1 81 ? -5.833 22.465 -16.780 1.00 38.06 239 THR A O 1
ATOM 632 N N . GLY A 1 82 ? -5.646 24.271 -15.459 1.00 31.52 240 GLY A N 1
ATOM 633 C CA . GLY A 1 82 ? -6.582 25.026 -16.267 1.00 35.11 240 GLY A CA 1
ATOM 634 C C . GLY A 1 82 ? -6.113 25.319 -17.677 1.00 33.06 240 GLY A C 1
ATOM 635 O O . GLY A 1 82 ? -6.776 24.948 -18.656 1.00 32.46 240 GLY A O 1
ATOM 636 N N . GLU A 1 83 ? -4.953 25.965 -17.798 1.00 35.07 241 GLU A N 1
ATOM 637 C CA . GLU A 1 83 ? -4.440 26.259 -19.127 1.00 32.84 241 GLU A CA 1
ATOM 638 C C . GLU A 1 83 ? -4.046 24.993 -19.865 1.00 29.49 241 GLU A C 1
ATOM 639 O O . GLU A 1 83 ? -4.134 24.949 -21.090 1.00 23.10 241 GLU A O 1
ATOM 645 N N . PHE A 1 84 ? -3.624 23.954 -19.147 1.00 30.92 242 PHE A N 1
ATOM 646 C CA . PHE A 1 84 ? -3.266 22.706 -19.811 1.00 30.47 242 PHE A CA 1
ATOM 647 C C . PHE A 1 84 ? -4.448 22.165 -20.608 1.00 22.63 242 PHE A C 1
ATOM 648 O O . PHE A 1 84 ? -4.345 21.911 -21.821 1.00 21.13 242 PHE A O 1
ATOM 656 N N . VAL A 1 85 ? -5.607 22.069 -19.954 1.00 21.37 243 VAL A N 1
ATOM 657 C CA . VAL A 1 85 ? -6.812 21.599 -20.624 1.00 23.08 243 VAL A CA 1
ATOM 658 C C . VAL A 1 85 ? -7.259 22.592 -21.686 1.00 39.66 243 VAL A C 1
ATOM 659 O O . VAL A 1 85 ? -7.633 22.203 -22.803 1.00 47.17 243 VAL A O 1
ATOM 663 N N . LYS A 1 86 ? -7.240 23.887 -21.359 1.00 39.36 244 LYS A N 1
ATOM 664 C CA . LYS A 1 86 ? -7.747 24.883 -22.293 1.00 41.32 244 LYS A CA 1
ATOM 665 C C . LYS A 1 86 ? -6.916 24.878 -23.559 1.00 38.74 244 LYS A C 1
ATOM 666 O O . LYS A 1 86 ? -7.457 24.977 -24.680 1.00 39.92 244 LYS A O 1
ATOM 672 N N . GLN A 1 87 ? -5.596 24.918 -23.388 1.00 35.69 245 GLN A N 1
ATOM 673 C CA . GLN A 1 87 ? -4.661 24.973 -24.514 1.00 33.47 245 GLN A CA 1
ATOM 674 C C . GLN A 1 87 ? -4.699 23.743 -25.408 1.00 37.52 245 GLN A C 1
ATOM 675 O O . GLN A 1 87 ? -4.654 23.846 -26.634 1.00 49.80 245 GLN A O 1
ATOM 681 N N . ASN A 1 88 ? -4.783 22.579 -24.780 1.00 30.10 246 ASN A N 1
ATOM 682 C CA . ASN A 1 88 ? -4.832 21.327 -25.485 1.00 35.61 246 ASN A CA 1
ATOM 683 C C . ASN A 1 88 ? -6.248 20.950 -25.882 1.00 43.74 246 ASN A C 1
ATOM 684 O O . ASN A 1 88 ? -6.433 19.950 -26.595 1.00 50.95 246 ASN A O 1
ATOM 689 N N . GLY A 1 89 ? -7.241 21.729 -25.463 1.00 30.73 247 GLY A N 1
ATOM 690 C CA . GLY A 1 89 ? -8.620 21.488 -25.852 1.00 36.55 247 GLY A CA 1
ATOM 691 C C . GLY A 1 89 ? -9.137 20.141 -25.411 1.00 38.59 247 GLY A C 1
ATOM 692 O O . GLY A 1 89 ? -9.887 19.488 -26.148 1.00 36.16 247 GLY A O 1
ATOM 693 N N . ALA A 1 90 ? -8.749 19.711 -24.216 1.00 38.24 248 ALA A N 1
ATOM 694 C CA . ALA A 1 90 ? -9.165 18.419 -23.698 1.00 27.35 248 ALA A CA 1
ATOM 695 C C . ALA A 1 90 ? -10.624 18.465 -23.264 1.00 31.04 248 ALA A C 1
ATOM 696 O O . ALA A 1 90 ? -11.042 19.376 -22.542 1.00 29.33 248 ALA A O 1
ATOM 698 N N . GLU A 1 91 ? -11.398 17.494 -23.722 1.00 33.76 249 GLU A N 1
ATOM 699 C CA . GLU A 1 91 ? -12.810 17.363 -23.411 1.00 38.76 249 GLU A CA 1
ATOM 700 C C . GLU A 1 91 ? -13.018 16.190 -22.455 1.00 32.76 249 GLU A C 1
ATOM 701 O O . GLU A 1 91 ? -12.068 15.511 -22.047 1.00 27.05 249 GLU A O 1
ATOM 707 N N . ILE A 1 92 ? -14.280 15.954 -22.093 1.00 35.47 250 ILE A N 1
ATOM 708 C CA . ILE A 1 92 ? -14.613 14.809 -21.255 1.00 30.14 250 ILE A CA 1
ATOM 709 C C . ILE A 1 92 ? -14.322 13.537 -22.035 1.00 28.16 250 ILE A C 1
ATOM 710 O O . ILE A 1 92 ? -14.623 13.436 -23.232 1.00 36.22 250 ILE A O 1
ATOM 715 N N . GLY A 1 93 ? -13.715 12.562 -21.371 1.00 22.87 251 GLY A N 1
ATOM 716 C CA . GLY A 1 93 ? -13.401 11.314 -22.019 1.00 34.64 251 GLY A CA 1
ATOM 717 C C . GLY A 1 93 ? -12.052 11.278 -22.696 1.00 37.83 251 GLY A C 1
ATOM 718 O O . GLY A 1 93 ? -11.658 10.216 -23.196 1.00 45.96 251 GLY A O 1
ATOM 719 N N . ASP A 1 94 ? -11.327 12.395 -22.728 1.00 35.15 252 ASP A N 1
ATOM 720 C CA . ASP A 1 94 ? -9.972 12.343 -23.241 1.00 27.25 252 ASP A CA 1
ATOM 721 C C . ASP A 1 94 ? -9.088 11.673 -22.201 1.00 30.37 252 ASP A C 1
ATOM 722 O O . ASP A 1 94 ? -9.484 11.462 -21.050 1.00 18.86 252 ASP A O 1
ATOM 727 N N . PHE A 1 95 ? -7.877 11.328 -22.603 1.00 27.21 253 PHE A N 1
ATOM 728 C CA . PHE A 1 95 ? -7.012 10.545 -21.740 1.00 25.67 253 PHE A CA 1
ATOM 729 C C . PHE A 1 95 ? -5.764 11.331 -21.401 1.00 31.97 253 PHE A C 1
ATOM 730 O O . PHE A 1 95 ? -5.121 11.911 -22.285 1.00 49.74 253 PHE A O 1
ATOM 738 N N . LEU A 1 96 ? -5.440 11.363 -20.119 1.00 16.67 254 LEU A N 1
ATOM 739 C CA . LEU A 1 96 ? -4.199 11.937 -19.635 1.00 17.78 254 LEU A CA 1
ATOM 740 C C . LEU A 1 96 ? -3.357 10.762 -19.170 1.00 18.53 254 LEU A C 1
ATOM 741 O O . LEU A 1 96 ? -3.699 10.092 -18.188 1.00 15.60 254 LEU A O 1
ATOM 746 N N . THR A 1 97 ? -2.284 10.491 -19.900 1.00 16.40 255 THR A N 1
ATOM 747 C CA . THR A 1 97 ? -1.383 9.392 -19.604 1.00 16.49 255 THR A CA 1
ATOM 748 C C . THR A 1 97 ? -0.043 9.981 -19.200 1.00 16.47 255 THR A C 1
ATOM 749 O O . THR A 1 97 ? 0.454 10.914 -19.842 1.00 34.10 255 THR A O 1
ATOM 753 N N . ILE A 1 98 ? 0.524 9.449 -18.126 1.00 16.24 256 ILE A N 1
ATOM 754 C CA . ILE A 1 98 ? 1.777 9.926 -17.565 1.00 26.45 256 ILE A CA 1
ATOM 755 C C . ILE A 1 98 ? 2.810 8.810 -17.660 1.00 36.91 256 ILE A C 1
ATOM 756 O O . ILE A 1 98 ? 2.543 7.682 -17.235 1.00 43.56 256 ILE A O 1
ATOM 761 N N . TYR A 1 99 ? 3.983 9.117 -18.226 1.00 32.33 257 TYR A N 1
ATOM 762 C CA . TYR A 1 99 ? 5.040 8.140 -18.457 1.00 26.81 257 TYR A CA 1
ATOM 763 C C . TYR A 1 99 ? 6.273 8.467 -17.608 1.00 27.44 257 TYR A C 1
ATOM 764 O O . TYR A 1 99 ? 6.260 9.382 -16.779 1.00 24.80 257 TYR A O 1
ATOM 773 N N . GLU A 1 100 ? 7.352 7.717 -17.826 1.00 32.98 258 GLU A N 1
ATOM 774 C CA . GLU A 1 100 ? 8.581 7.893 -17.067 1.00 32.58 258 GLU A CA 1
ATOM 775 C C . GLU A 1 100 ? 9.769 7.570 -17.957 1.00 42.36 258 GLU A C 1
ATOM 776 O O . GLU A 1 100 ? 9.673 6.742 -18.868 1.00 42.67 258 GLU A O 1
ATOM 782 N N . ASP A 1 101 ? 10.867 8.284 -17.727 1.00 47.24 259 ASP A N 1
ATOM 783 C CA . ASP A 1 101 ? 12.095 8.077 -18.476 1.00 45.93 259 ASP A CA 1
ATOM 784 C C . ASP A 1 101 ? 12.838 6.981 -17.742 1.00 51.86 259 ASP A C 1
ATOM 785 O O . ASP A 1 101 ? 12.952 7.021 -16.517 1.00 60.96 259 ASP A O 1
ATOM 790 N N . GLU A 1 102 ? 13.347 6.000 -18.475 1.00 68.91 260 GLU A N 1
ATOM 791 C CA . GLU A 1 102 ? 14.045 4.871 -17.801 1.00 80.06 260 GLU A CA 1
ATOM 792 C C . GLU A 1 102 ? 15.338 5.071 -16.985 1.00 84.18 260 GLU A C 1
ATOM 793 O O . GLU A 1 102 ? 15.431 4.567 -15.865 1.00 66.97 260 GLU A O 1
ATOM 799 N N . SER A 1 103 ? 16.321 5.786 -17.512 1.00 98.17 261 SER A N 1
ATOM 800 C CA . SER A 1 103 ? 17.515 6.111 -16.732 1.00 115.80 261 SER A CA 1
ATOM 801 C C . SER A 1 103 ? 17.354 7.254 -15.726 1.00 120.01 261 SER A C 1
ATOM 802 O O . SER A 1 103 ? 17.871 7.188 -14.610 1.00 138.79 261 SER A O 1
ATOM 805 N N . LYS A 1 104 ? 16.502 8.146 -16.075 1.00 101.19 262 LYS A N 1
ATOM 806 C CA . LYS A 1 104 ? 16.249 9.196 -15.188 1.00 83.24 262 LYS A CA 1
ATOM 807 C C . LYS A 1 104 ? 14.768 9.216 -15.027 1.00 69.01 262 LYS A C 1
ATOM 808 O O . LYS A 1 104 ? 13.998 9.004 -15.970 1.00 72.96 262 LYS A O 1
ATOM 814 N N . ASN A 1 105 ? 14.293 9.556 -13.844 1.00 60.85 263 ASN A N 1
ATOM 815 C CA . ASN A 1 105 ? 12.872 9.645 -13.616 1.00 58.85 263 ASN A CA 1
ATOM 816 C C . ASN A 1 105 ? 12.394 11.006 -14.015 1.00 56.50 263 ASN A C 1
ATOM 817 O O . ASN A 1 105 ? 11.992 11.773 -13.196 1.00 60.35 263 ASN A O 1
ATOM 822 N N . LEU A 1 106 ? 12.383 11.282 -15.298 1.00 54.10 264 LEU A N 1
ATOM 823 C CA . LEU A 1 106 ? 11.996 12.536 -15.835 1.00 52.41 264 LEU A CA 1
ATOM 824 C C . LEU A 1 106 ? 10.656 12.233 -16.317 1.00 58.93 264 LEU A C 1
ATOM 825 O O . LEU A 1 106 ? 10.435 11.353 -17.112 1.00 61.13 264 LEU A O 1
ATOM 830 N N . TYR A 1 107 ? 9.696 13.004 -15.826 1.00 50.27 265 TYR A N 1
ATOM 831 C CA . TYR A 1 107 ? 8.302 12.704 -16.104 1.00 48.96 265 TYR A CA 1
ATOM 832 C C . TYR A 1 107 ? 7.690 13.163 -17.414 1.00 47.10 265 TYR A C 1
ATOM 833 O O . TYR A 1 107 ? 7.080 14.229 -17.495 1.00 53.13 265 TYR A O 1
ATOM 842 N N . PHE A 1 108 ? 7.859 12.338 -18.442 1.00 45.84 266 PHE A N 1
ATOM 843 C CA . PHE A 1 108 ? 7.219 12.597 -19.684 1.00 44.67 266 PHE A CA 1
ATOM 844 C C . PHE A 1 108 ? 5.852 12.188 -19.435 1.00 44.20 266 PHE A C 1
ATOM 845 O O . PHE A 1 108 ? 5.607 11.041 -19.071 1.00 49.63 266 PHE A O 1
ATOM 853 N N . ALA A 1 109 ? 4.955 13.085 -19.727 1.00 44.43 267 ALA A N 1
ATOM 854 C CA . ALA A 1 109 ? 3.628 12.803 -19.410 1.00 44.60 267 ALA A CA 1
ATOM 855 C C . ALA A 1 109 ? 2.494 13.436 -20.187 1.00 45.03 267 ALA A C 1
ATOM 856 O O . ALA A 1 109 ? 1.730 14.201 -19.553 1.00 46.78 267 ALA A O 1
ATOM 858 N N . MET A 1 110 ? 2.292 13.087 -21.458 1.00 44.16 268 MET A N 1
ATOM 859 C CA . MET A 1 110 ? 1.278 13.767 -22.286 1.00 45.31 268 MET A CA 1
ATOM 860 C C . MET A 1 110 ? -0.055 1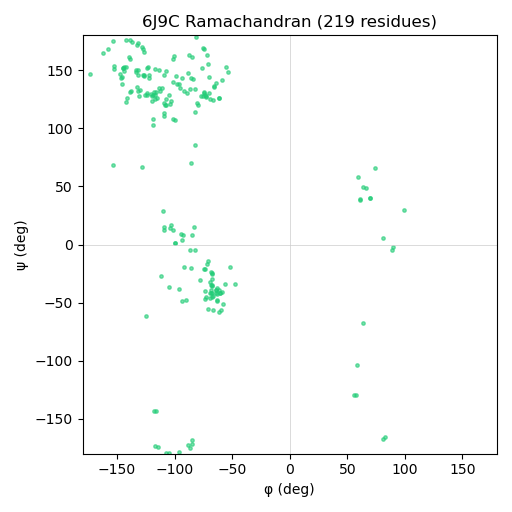3.113 -22.711 1.00 45.38 268 MET A C 1
ATOM 861 O O . MET A 1 110 ? -0.170 11.901 -22.894 1.00 43.95 268 MET A O 1
ATOM 866 N N . ASN A 1 111 ? -1.043 13.997 -22.854 1.00 56.32 269 ASN A N 1
ATOM 867 C CA . ASN A 1 111 ? -2.404 13.763 -23.278 1.00 58.31 269 ASN A CA 1
ATOM 868 C C . ASN A 1 111 ? -2.488 13.764 -24.794 1.00 60.97 269 ASN A C 1
ATOM 869 O O . ASN A 1 111 ? -1.477 13.720 -25.499 1.00 73.63 269 ASN A O 1
ATOM 874 N N . GLY A 1 112 ? -3.713 13.807 -25.290 1.00 74.43 270 GLY A N 1
ATOM 875 C CA . GLY A 1 112 ? -3.955 13.699 -26.706 1.00 81.12 270 GLY A CA 1
ATOM 876 C C . GLY A 1 112 ? -4.358 12.251 -26.992 1.00 89.50 270 GLY A C 1
ATOM 877 O O . GLY A 1 112 ? -4.021 11.717 -28.046 1.00 82.08 270 GLY A O 1
ATOM 878 N N . ASN A 1 113 ? -4.985 11.600 -26.007 1.00 89.41 271 ASN A N 1
ATOM 879 C CA . ASN A 1 113 ? -5.477 10.269 -26.058 1.00 96.18 271 ASN A CA 1
ATOM 880 C C . ASN A 1 113 ? -4.331 9.308 -26.247 1.00 113.75 271 ASN A C 1
ATOM 881 O O . ASN A 1 113 ? -3.947 8.627 -25.332 1.00 117.73 271 ASN A O 1
ATOM 886 N N . SER A 1 114 ? -3.669 9.303 -27.362 1.00 118.46 272 SER A N 1
ATOM 887 C CA . SER A 1 114 ? -2.563 8.347 -27.347 1.00 107.79 272 SER A CA 1
ATOM 888 C C . SER A 1 114 ? -2.996 6.910 -27.078 1.00 97.60 272 SER A C 1
ATOM 889 O O . SER A 1 114 ? -3.512 6.232 -27.973 1.00 90.55 272 SER A O 1
ATOM 892 N N . GLY A 1 115 ? -2.769 6.432 -25.858 1.00 97.23 273 GLY A N 1
ATOM 893 C CA . GLY A 1 115 ? -3.090 5.063 -25.499 1.00 84.81 273 GLY A CA 1
ATOM 894 C C . GLY A 1 115 ? -2.124 4.490 -24.481 1.00 74.52 273 GLY A C 1
ATOM 895 O O . GLY A 1 115 ? -0.917 4.725 -24.558 1.00 67.43 273 GLY A O 1
ATOM 1505 N N . SER D 1 2 ? 6.366 41.095 -13.891 1.00 55.00 160 SER D N 1
ATOM 1506 C CA . SER D 1 2 ? 5.134 41.341 -14.628 1.00 49.28 160 SER D CA 1
ATOM 1507 C C . SER D 1 2 ? 4.522 40.014 -15.070 1.00 52.14 160 SER D C 1
ATOM 1508 O O . SER D 1 2 ? 3.586 39.994 -15.864 1.00 56.87 160 SER D O 1
ATOM 1511 N N . THR D 1 3 ? 5.100 38.932 -14.563 1.00 51.56 161 THR D N 1
ATOM 1512 C CA . THR D 1 3 ? 4.718 37.567 -14.901 1.00 57.54 161 THR D CA 1
ATOM 1513 C C . THR D 1 3 ? 3.503 37.040 -14.153 1.00 63.93 161 THR D C 1
ATOM 1514 O O . THR D 1 3 ? 2.888 37.741 -13.349 1.00 76.37 161 THR D O 1
ATOM 1518 N N . PHE D 1 4 ? 3.088 35.812 -14.451 1.00 62.84 162 PHE D N 1
ATOM 1519 C CA . PHE D 1 4 ? 1.914 35.287 -13.762 1.00 60.92 162 PHE D CA 1
ATOM 1520 C C . PHE D 1 4 ? 2.192 35.180 -12.268 1.00 50.73 162 PHE D C 1
ATOM 1521 O O . PHE D 1 4 ? 1.381 35.602 -11.443 1.00 26.28 162 PHE D O 1
ATOM 1529 N N . ASP D 1 5 ? 3.406 34.802 -11.900 1.00 54.04 163 ASP D N 1
ATOM 1530 C CA . ASP D 1 5 ? 3.750 34.687 -10.484 1.00 73.77 163 ASP D CA 1
ATOM 1531 C C . ASP D 1 5 ? 4.366 35.964 -9.882 1.00 72.08 163 ASP D C 1
ATOM 1532 O O . ASP D 1 5 ? 4.841 35.941 -8.746 1.00 78.64 163 ASP D O 1
ATOM 1537 N N . ASN D 1 6 ? 4.363 37.067 -10.630 1.00 70.62 164 ASN D N 1
ATOM 1538 C CA . ASN D 1 6 ? 5.006 38.291 -10.170 1.00 74.88 164 ASN D CA 1
ATOM 1539 C C . ASN D 1 6 ? 6.514 38.310 -10.193 1.00 84.17 164 ASN D C 1
ATOM 1540 O O . ASN D 1 6 ? 7.147 38.271 -9.154 1.00 86.91 164 ASN D O 1
ATOM 1545 N N . LYS D 1 7 ? 7.098 38.254 -11.378 1.00 91.02 165 LYS D N 1
ATOM 1546 C CA . LYS D 1 7 ? 8.535 38.351 -11.502 1.00 76.76 165 LYS D CA 1
ATOM 1547 C C . LYS D 1 7 ? 8.871 39.534 -12.410 1.00 58.10 165 LYS D C 1
ATOM 1548 O O . LYS D 1 7 ? 8.130 39.819 -13.307 1.00 49.56 165 LYS D O 1
ATOM 1554 N N . LYS D 1 8 ? 9.935 40.283 -12.157 1.00 53.37 166 LYS D N 1
ATOM 1555 C CA . LYS D 1 8 ? 10.186 41.382 -13.074 1.00 67.61 166 LYS D CA 1
ATOM 1556 C C . LYS D 1 8 ? 10.919 40.850 -14.294 1.00 63.05 166 LYS D C 1
ATOM 1557 O O . LYS D 1 8 ? 11.874 40.085 -14.155 1.00 57.59 166 LYS D O 1
ATOM 1563 N N . LEU D 1 9 ? 10.489 41.241 -15.488 1.00 54.41 167 LEU D N 1
ATOM 1564 C CA . LEU D 1 9 ? 11.184 40.783 -16.671 1.00 56.18 167 LEU D CA 1
ATOM 1565 C C . LEU D 1 9 ? 11.463 41.963 -17.590 1.00 55.35 167 LEU D C 1
ATOM 1566 O O . LEU D 1 9 ? 10.689 42.923 -17.651 1.00 54.85 167 LEU D O 1
ATOM 1571 N N . ARG D 1 10 ? 12.603 41.891 -18.275 1.00 58.00 168 ARG D N 1
ATOM 1572 C CA . ARG D 1 10 ? 13.056 42.924 -19.202 1.00 58.29 168 ARG D CA 1
ATOM 1573 C C . ARG D 1 10 ? 12.970 42.353 -20.607 1.00 71.13 168 ARG D C 1
ATOM 1574 O O . ARG D 1 10 ? 13.385 41.219 -20.844 1.00 83.47 168 ARG D O 1
ATOM 1582 N N . VAL D 1 11 ? 12.433 43.129 -21.542 1.00 69.92 169 VAL D N 1
ATOM 1583 C CA . VAL D 1 11 ? 12.247 42.616 -22.888 1.00 56.61 169 VAL D CA 1
ATOM 1584 C C . VAL D 1 11 ? 13.600 42.519 -23.567 1.00 54.63 169 VAL D C 1
ATOM 1585 O O . VAL D 1 11 ? 14.373 43.488 -23.594 1.00 50.79 169 VAL D O 1
ATOM 1589 N N . LEU D 1 12 ? 13.902 41.341 -24.108 1.00 60.53 170 LEU D N 1
ATOM 1590 C CA . LEU D 1 12 ? 15.139 41.158 -24.848 1.00 57.86 170 LEU D CA 1
ATOM 1591 C C . LEU D 1 12 ? 14.923 41.469 -26.325 1.00 54.79 170 LEU D C 1
ATOM 1592 O O . LEU D 1 12 ? 15.668 42.259 -26.910 1.00 68.86 170 LEU D O 1
ATOM 1597 N N . CYS D 1 13 ? 13.868 40.925 -26.921 1.00 40.96 171 CYS D N 1
ATOM 1598 C CA . CYS D 1 13 ? 13.573 41.210 -28.316 1.00 55.99 171 CYS D CA 1
ATOM 1599 C C . CYS D 1 13 ? 12.101 40.930 -28.567 1.00 63.25 171 CYS D C 1
ATOM 1600 O O . CYS D 1 13 ? 11.399 40.364 -27.727 1.00 73.30 171 CYS D O 1
ATOM 1603 N N . GLU D 1 14 ? 11.636 41.372 -29.729 1.00 55.99 172 GLU D N 1
ATOM 1604 C CA . GLU D 1 14 ? 10.251 41.199 -30.130 1.00 44.59 172 GLU D CA 1
ATOM 1605 C C . GLU D 1 14 ? 10.239 40.998 -31.633 1.00 52.89 172 GLU D C 1
ATOM 1606 O O . GLU D 1 14 ? 11.061 41.577 -32.343 1.00 64.06 172 GLU D O 1
ATOM 1612 N N . LYS D 1 15 ? 9.335 40.146 -32.105 1.00 50.56 173 LYS D N 1
ATOM 1613 C CA . LYS D 1 15 ? 9.226 39.893 -33.531 1.00 54.31 173 LYS D CA 1
ATOM 1614 C C . LYS D 1 15 ? 7.760 39.829 -33.916 1.00 58.10 173 LYS D C 1
ATOM 1615 O O . LYS D 1 15 ? 6.976 39.134 -33.266 1.00 45.78 173 LYS D O 1
ATOM 1621 N N . GLU D 1 16 ? 7.401 40.561 -34.968 1.00 60.19 174 GLU D N 1
ATOM 1622 C CA . GLU D 1 16 ? 6.079 40.438 -35.564 1.00 58.61 174 GLU D CA 1
ATOM 1623 C C . GLU D 1 16 ? 6.104 39.217 -36.469 1.00 56.62 174 GLU D C 1
ATOM 1624 O O . GLU D 1 16 ? 6.920 39.147 -37.393 1.00 72.21 174 GLU D O 1
ATOM 1630 N N . LEU D 1 17 ? 5.225 38.256 -36.214 1.00 51.07 175 LEU D N 1
ATOM 1631 C CA . LEU D 1 17 ? 5.334 36.983 -36.910 1.00 57.25 175 LEU D CA 1
ATOM 1632 C C . LEU D 1 17 ? 5.048 37.166 -38.395 1.00 62.73 175 LEU D C 1
ATOM 1633 O O . LEU D 1 17 ? 3.989 37.674 -38.780 1.00 54.06 175 LEU D O 1
ATOM 1638 N N . LYS D 1 18 ? 5.997 36.751 -39.223 1.00 53.87 176 LYS D N 1
ATOM 1639 C CA . LYS D 1 18 ? 5.811 36.809 -40.665 1.00 62.20 176 LYS D CA 1
ATOM 1640 C C . LYS D 1 18 ? 5.138 35.514 -41.141 1.00 66.51 176 LYS D C 1
ATOM 1641 O O . LYS D 1 18 ? 4.699 34.681 -40.339 1.00 62.86 176 LYS D O 1
ATOM 1647 N N . ASN D 1 19 ? 5.044 35.339 -42.451 1.00 82.66 177 ASN D N 1
ATOM 1648 C CA . ASN D 1 19 ? 4.433 34.123 -42.975 1.00 87.39 177 ASN D CA 1
ATOM 1649 C C . ASN D 1 19 ? 5.363 32.925 -42.813 1.00 80.39 177 ASN D C 1
ATOM 1650 O O . ASN D 1 19 ? 4.915 31.827 -42.461 1.00 79.92 177 ASN D O 1
ATOM 1655 N N . SER D 1 20 ? 6.664 33.119 -43.053 1.00 75.11 178 SER D N 1
ATOM 1656 C CA . SER D 1 20 ? 7.607 32.010 -42.931 1.00 60.11 178 SER D CA 1
ATOM 1657 C C . SER D 1 20 ? 7.890 31.648 -41.475 1.00 61.37 178 SER D C 1
ATOM 1658 O O . SER D 1 20 ? 8.336 30.524 -41.210 1.00 60.02 178 SER D O 1
ATOM 1661 N N . ASP D 1 21 ? 7.649 32.568 -40.534 1.00 58.85 179 ASP D N 1
ATOM 1662 C CA . ASP D 1 21 ? 7.765 32.228 -39.118 1.00 65.22 179 ASP D CA 1
ATOM 1663 C C . ASP D 1 21 ? 6.663 31.273 -38.683 1.00 60.70 179 ASP D C 1
ATOM 1664 O O . ASP D 1 21 ? 6.875 30.451 -37.783 1.00 64.42 179 ASP D O 1
ATOM 1669 N N . VAL D 1 22 ? 5.480 31.375 -39.289 1.00 49.78 180 VAL D N 1
ATOM 1670 C CA . VAL D 1 22 ? 4.381 30.462 -39.002 1.00 56.80 180 VAL D CA 1
ATOM 1671 C C . VAL D 1 22 ? 4.238 29.393 -40.081 1.00 66.66 180 VAL D C 1
ATOM 1672 O O . VAL D 1 22 ? 3.238 28.669 -40.106 1.00 54.77 180 VAL D O 1
ATOM 1676 N N . GLY D 1 23 ? 5.238 29.258 -40.960 1.00 75.48 181 GLY D N 1
ATOM 1677 C CA . GLY D 1 23 ? 5.145 28.362 -42.094 1.00 75.44 181 GLY D CA 1
ATOM 1678 C C . GLY D 1 23 ? 5.573 26.934 -41.792 1.00 70.57 181 GLY D C 1
ATOM 1679 O O . GLY D 1 23 ? 5.895 26.562 -40.663 1.00 67.18 181 GLY D O 1
ATOM 1680 N N . SER D 1 24 ? 5.594 26.127 -42.858 1.00 74.68 182 SER D N 1
ATOM 1681 C CA . SER D 1 24 ? 5.904 24.706 -42.740 1.00 61.83 182 SER D CA 1
ATOM 1682 C C . SER D 1 24 ? 7.370 24.440 -42.438 1.00 49.16 182 SER D C 1
ATOM 1683 O O . SER D 1 24 ? 7.712 23.327 -42.024 1.00 48.26 182 SER D O 1
ATOM 1686 N N . LEU D 1 25 ? 8.244 25.423 -42.651 1.00 62.55 183 LEU D N 1
ATOM 1687 C CA . LEU D 1 25 ? 9.658 25.228 -42.357 1.00 62.85 183 LEU D CA 1
ATOM 1688 C C . LEU D 1 25 ? 9.910 25.105 -40.860 1.00 54.56 183 LEU D C 1
ATOM 1689 O O . LEU D 1 25 ? 10.919 24.514 -40.458 1.00 56.37 183 LEU D O 1
ATOM 1694 N N . GLY D 1 26 ? 9.017 25.635 -40.031 1.00 47.42 184 GLY D N 1
ATOM 1695 C CA . GLY D 1 26 ? 9.117 25.439 -38.595 1.00 46.40 184 GLY D CA 1
ATOM 1696 C C . GLY D 1 26 ? 10.262 26.146 -37.904 1.00 56.59 184 GLY D C 1
ATOM 1697 O O . GLY D 1 26 ? 10.882 25.574 -36.998 1.00 54.95 184 GLY D O 1
ATOM 1698 N N . ARG D 1 27 ? 10.559 27.380 -38.298 1.00 60.47 185 ARG D N 1
ATOM 1699 C CA . ARG D 1 27 ? 11.578 28.160 -37.617 1.00 50.80 185 ARG D CA 1
ATOM 1700 C C . ARG D 1 27 ? 11.161 29.620 -37.601 1.00 50.86 185 ARG D C 1
ATOM 1701 O O . ARG D 1 27 ? 10.437 30.091 -38.484 1.00 51.16 185 ARG D O 1
ATOM 1709 N N . ILE D 1 28 ? 11.636 30.327 -36.583 1.00 57.63 186 ILE D N 1
ATOM 1710 C CA . ILE D 1 28 ? 11.342 31.737 -36.376 1.00 58.12 186 ILE D CA 1
ATOM 1711 C C . ILE D 1 28 ? 12.663 32.487 -36.416 1.00 60.30 186 ILE D C 1
ATOM 1712 O O . ILE D 1 28 ? 13.607 32.125 -35.704 1.00 74.03 186 ILE D O 1
ATOM 1717 N N . VAL D 1 29 ? 12.735 33.522 -37.245 1.00 55.71 187 VAL D N 1
ATOM 1718 C CA . VAL D 1 29 ? 13.933 34.347 -37.339 1.00 56.31 187 VAL D CA 1
ATOM 1719 C C . VAL D 1 29 ? 13.856 35.412 -36.260 1.00 56.57 187 VAL D C 1
ATOM 1720 O O . VAL D 1 29 ? 12.774 35.923 -35.949 1.00 62.38 187 VAL D O 1
ATOM 1724 N N . LEU D 1 30 ? 14.990 35.745 -35.682 1.00 57.68 188 LEU D N 1
ATOM 1725 C CA . LEU D 1 30 ? 14.927 36.797 -34.689 1.00 58.33 188 LEU D CA 1
ATOM 1726 C C . LEU D 1 30 ? 15.688 38.025 -35.173 1.00 60.93 188 LEU D C 1
ATOM 1727 O O . LEU D 1 30 ? 16.635 37.906 -35.957 1.00 62.19 188 LEU D O 1
ATOM 1732 N N . PRO D 1 31 ? 15.274 39.222 -34.759 1.00 62.03 189 PRO D N 1
ATOM 1733 C CA . PRO D 1 31 ? 15.977 40.434 -35.200 1.00 67.83 189 PRO D CA 1
ATOM 1734 C C . PRO D 1 31 ? 17.429 40.421 -34.741 1.00 71.35 189 PRO D C 1
ATOM 1735 O O . PRO D 1 31 ? 17.720 40.265 -33.552 1.00 74.03 189 PRO D O 1
ATOM 1739 N N . LYS D 1 32 ? 18.342 40.591 -35.704 1.00 67.96 190 LYS D N 1
ATOM 1740 C CA . LYS D 1 32 ? 19.765 40.394 -35.429 1.00 71.10 190 LYS D CA 1
ATOM 1741 C C . LYS D 1 32 ? 20.277 41.358 -34.365 1.00 79.23 190 LYS D C 1
ATOM 1742 O O . LYS D 1 32 ? 21.081 40.972 -33.505 1.00 78.83 190 LYS D O 1
ATOM 1748 N N . ARG D 1 33 ? 19.820 42.609 -34.404 1.00 80.04 191 ARG D N 1
ATOM 1749 C CA . ARG D 1 33 ? 20.320 43.615 -33.475 1.00 90.57 191 ARG D CA 1
ATOM 1750 C C . ARG D 1 33 ? 20.046 43.203 -32.035 1.00 91.77 191 ARG D C 1
ATOM 1751 O O . ARG D 1 33 ? 20.967 43.067 -31.216 1.00 92.85 191 ARG D O 1
ATOM 1759 N N . ASP D 1 34 ? 18.775 42.961 -31.722 1.00 88.04 192 ASP D N 1
ATOM 1760 C CA . ASP D 1 34 ? 18.399 42.614 -30.361 1.00 77.80 192 ASP D CA 1
ATOM 1761 C C . ASP D 1 34 ? 18.936 41.242 -29.978 1.00 77.16 192 ASP D C 1
ATOM 1762 O O . ASP D 1 34 ? 19.422 41.052 -28.858 1.00 82.20 192 ASP D O 1
ATOM 1767 N N . ALA D 1 35 ? 18.905 40.288 -30.912 1.00 73.04 193 ALA D N 1
ATOM 1768 C CA . ALA D 1 35 ? 19.388 38.943 -30.611 1.00 71.10 193 ALA D CA 1
ATOM 1769 C C . ALA D 1 35 ? 20.856 38.963 -30.214 1.00 70.82 193 ALA D C 1
ATOM 1770 O O . ALA D 1 35 ? 21.268 38.260 -29.282 1.00 66.60 193 ALA D O 1
ATOM 1772 N N . GLU D 1 36 ? 21.666 39.751 -30.919 1.00 71.40 194 GLU D N 1
ATOM 1773 C CA . GLU D 1 36 ? 23.065 39.877 -30.534 1.00 70.91 194 GLU D CA 1
ATOM 1774 C C . GLU D 1 36 ? 23.205 40.627 -29.214 1.00 74.43 194 GLU D C 1
ATOM 1775 O O . GLU D 1 36 ? 23.985 40.218 -28.345 1.00 72.76 194 GLU D O 1
ATOM 1781 N N . ALA D 1 37 ? 22.423 41.696 -29.025 1.00 84.36 195 ALA D N 1
ATOM 1782 C CA . ALA D 1 37 ? 22.649 42.584 -27.890 1.00 99.18 195 ALA D CA 1
ATOM 1783 C C . ALA D 1 37 ? 22.258 41.939 -26.562 1.00 95.34 195 ALA D C 1
ATOM 1784 O O . ALA D 1 37 ? 23.038 41.955 -25.603 1.00 98.66 195 ALA D O 1
ATOM 1786 N N . ASN D 1 38 ? 21.010 41.485 -26.462 1.00 79.79 196 ASN D N 1
ATOM 1787 C CA . ASN D 1 38 ? 20.503 40.904 -25.212 1.00 73.92 196 ASN D CA 1
ATOM 1788 C C . ASN D 1 38 ? 20.535 39.381 -25.036 1.00 63.39 196 ASN D C 1
ATOM 1789 O O . ASN D 1 38 ? 20.811 38.891 -23.941 1.00 62.98 196 ASN D O 1
ATOM 1794 N N . LEU D 1 39 ? 20.255 38.635 -26.099 1.00 62.06 197 LEU D N 1
ATOM 1795 C CA . LEU D 1 39 ? 20.230 37.185 -26.009 1.00 60.20 197 LEU D CA 1
ATOM 1796 C C . LEU D 1 39 ? 21.649 36.634 -25.865 1.00 59.88 197 LEU D C 1
ATOM 1797 O O . LEU D 1 39 ? 22.626 37.332 -26.151 1.00 60.89 197 LEU D O 1
ATOM 1802 N N . PRO D 1 40 ? 21.788 35.379 -25.420 1.00 61.19 198 PRO D N 1
ATOM 1803 C CA . PRO D 1 40 ? 23.126 34.824 -25.155 1.00 60.72 198 PRO D CA 1
ATOM 1804 C C . PRO D 1 40 ? 24.066 34.909 -26.352 1.00 60.19 198 PRO D C 1
ATOM 1805 O O . PRO D 1 40 ? 23.644 34.952 -27.509 1.00 59.87 198 PRO D O 1
ATOM 1809 N N . LYS D 1 41 ? 25.362 34.970 -26.047 1.00 61.56 199 LYS D N 1
ATOM 1810 C CA . LYS D 1 41 ? 26.381 35.042 -27.085 1.00 62.72 199 LYS D CA 1
ATOM 1811 C C . LYS D 1 41 ? 26.567 33.682 -27.746 1.00 62.91 199 LYS D C 1
ATOM 1812 O O . LYS D 1 41 ? 26.776 32.673 -27.064 1.00 63.43 199 LYS D O 1
ATOM 1818 N N . LEU D 1 42 ? 26.497 33.653 -29.074 1.00 64.16 200 LEU D N 1
ATOM 1819 C CA . LEU D 1 42 ? 26.736 32.441 -29.850 1.00 74.06 200 LEU D CA 1
ATOM 1820 C C . LEU D 1 42 ? 28.078 32.557 -30.554 1.00 88.31 200 LEU D C 1
ATOM 1821 O O . LEU D 1 42 ? 28.281 33.464 -31.368 1.00 96.41 200 LEU D O 1
ATOM 1826 N N . SER D 1 43 ? 28.981 31.630 -30.252 1.00 90.74 201 SER D N 1
ATOM 1827 C CA . SER D 1 43 ? 30.286 31.577 -30.894 1.00 92.97 201 SER D CA 1
ATOM 1828 C C . SER D 1 43 ? 30.414 30.387 -31.835 1.00 92.35 201 SER D C 1
ATOM 1829 O O . SER D 1 43 ? 31.528 30.051 -32.248 1.00 104.80 201 SER D O 1
ATOM 1832 N N . ASP D 1 44 ? 29.300 29.753 -32.196 1.00 76.98 202 ASP D N 1
ATOM 1833 C CA . ASP D 1 44 ? 29.331 28.577 -33.051 1.00 81.26 202 ASP D CA 1
ATOM 1834 C C . ASP D 1 44 ? 28.040 28.437 -33.843 1.00 80.39 202 ASP D C 1
ATOM 1835 O O . ASP D 1 44 ? 26.971 28.866 -33.398 1.00 78.05 202 ASP D O 1
ATOM 1840 N N . LYS D 1 45 ? 28.147 27.778 -34.990 1.00 82.11 203 LYS D N 1
ATOM 1841 C CA . LYS D 1 45 ? 26.996 27.506 -35.830 1.00 79.34 203 LYS D CA 1
ATOM 1842 C C . LYS D 1 45 ? 26.028 26.593 -35.080 1.00 79.24 203 LYS D C 1
ATOM 1843 O O . LYS D 1 45 ? 24.812 26.768 -35.164 1.00 73.53 203 LYS D O 1
ATOM 1849 N N . GLU D 1 46 ? 26.567 25.618 -34.348 1.00 85.43 204 GLU D N 1
ATOM 1850 C CA . GLU D 1 46 ? 25.722 24.682 -33.615 1.00 84.01 204 GLU D CA 1
ATOM 1851 C C . GLU D 1 46 ? 24.623 25.355 -32.809 1.00 73.98 204 GLU D C 1
ATOM 1852 O O . GLU D 1 46 ? 23.518 24.813 -32.682 1.00 71.60 204 GLU D O 1
ATOM 1858 N N . GLY D 1 47 ? 24.904 26.539 -32.278 1.00 70.81 205 GLY D N 1
ATOM 1859 C CA . GLY D 1 47 ? 23.928 27.253 -31.498 1.00 66.52 205 GLY D CA 1
ATOM 1860 C C . GLY D 1 47 ? 23.932 26.747 -30.070 1.00 66.27 205 GLY D C 1
ATOM 1861 O O . GLY D 1 47 ? 24.852 26.058 -29.618 1.00 68.43 205 GLY D O 1
ATOM 1862 N N . ILE D 1 48 ? 22.882 27.113 -29.343 1.00 41.50 206 ILE D N 1
ATOM 1863 C CA . ILE D 1 48 ? 22.681 26.637 -27.986 1.00 50.73 206 ILE D CA 1
ATOM 1864 C C . ILE D 1 48 ? 21.243 26.155 -27.869 1.00 52.92 206 ILE D C 1
ATOM 1865 O O . ILE D 1 48 ? 20.437 26.294 -28.789 1.00 45.13 206 ILE D O 1
ATOM 1870 N N . VAL D 1 49 ? 20.939 25.553 -26.728 1.00 48.68 207 VAL D N 1
ATOM 1871 C CA . VAL D 1 49 ? 19.597 25.081 -26.425 1.00 47.22 207 VAL D CA 1
ATOM 1872 C C . VAL D 1 49 ? 18.986 26.049 -25.429 1.00 48.90 207 VAL D C 1
ATOM 1873 O O . VAL D 1 49 ? 19.606 26.372 -24.408 1.00 51.69 207 VAL D O 1
ATOM 1877 N N . VAL D 1 50 ? 17.792 26.540 -25.733 1.00 41.99 208 VAL D N 1
ATOM 1878 C CA . VAL D 1 50 ? 17.170 27.548 -24.892 1.00 44.86 208 VAL D CA 1
ATOM 1879 C C . VAL D 1 50 ? 15.816 27.032 -24.436 1.00 46.05 208 VAL D C 1
ATOM 1880 O O . VAL D 1 50 ? 15.174 26.216 -25.107 1.00 49.65 208 VAL D O 1
ATOM 1884 N N . GLN D 1 51 ? 15.388 27.514 -23.274 1.00 44.34 209 GLN D N 1
ATOM 1885 C CA . GLN D 1 51 ? 14.109 27.152 -22.691 1.00 44.85 209 GLN D CA 1
ATOM 1886 C C . GLN D 1 51 ? 13.396 28.439 -22.314 1.00 31.00 209 GLN D C 1
ATOM 1887 O O . GLN D 1 51 ? 14.004 29.344 -21.733 1.00 30.99 209 GLN D O 1
ATOM 1893 N N . MET D 1 52 ? 12.121 28.531 -22.672 1.00 30.49 210 MET D N 1
ATOM 1894 C CA . MET D 1 52 ? 11.330 29.726 -22.435 1.00 32.44 210 MET D CA 1
ATOM 1895 C C . MET D 1 52 ? 10.018 29.330 -21.786 1.00 40.59 210 MET D C 1
ATOM 1896 O O . MET D 1 52 ? 9.318 28.449 -22.293 1.00 37.78 210 MET D O 1
ATOM 1901 N N . ARG D 1 53 ? 9.688 29.969 -20.672 1.00 34.72 211 ARG D N 1
ATOM 1902 C CA . ARG D 1 53 ? 8.440 29.705 -19.977 1.00 32.82 211 ARG D CA 1
ATOM 1903 C C . ARG D 1 53 ? 7.444 30.806 -20.310 1.00 35.22 211 ARG D C 1
ATOM 1904 O O . ARG D 1 53 ? 7.814 31.982 -20.403 1.00 40.20 211 ARG D O 1
ATOM 1912 N N . ASP D 1 54 ? 6.187 30.414 -20.502 1.00 30.72 212 ASP D N 1
ATOM 1913 C CA . ASP D 1 54 ? 5.142 31.369 -20.835 1.00 31.71 212 ASP D CA 1
ATOM 1914 C C . ASP D 1 54 ? 5.029 32.420 -19.745 1.00 33.70 212 ASP D C 1
ATOM 1915 O O . ASP D 1 54 ? 5.203 32.128 -18.558 1.00 38.45 212 ASP D O 1
ATOM 1920 N N . VAL D 1 55 ? 4.787 33.663 -20.161 1.00 38.59 213 VAL D N 1
ATOM 1921 C CA . VAL D 1 55 ? 4.570 34.722 -19.186 1.00 38.40 213 VAL D CA 1
ATOM 1922 C C . VAL D 1 55 ? 3.261 34.490 -18.444 1.00 39.87 213 VAL D C 1
ATOM 1923 O O . VAL D 1 55 ? 3.182 34.671 -17.223 1.00 53.36 213 VAL D O 1
ATOM 1927 N N . PHE D 1 56 ? 2.218 34.079 -19.162 1.00 37.45 214 PHE D N 1
ATOM 1928 C CA . PHE D 1 56 ? 0.918 33.893 -18.539 1.00 51.25 214 PHE D CA 1
ATOM 1929 C C . PHE D 1 56 ? 0.758 32.516 -17.901 1.00 53.43 214 PHE D C 1
ATOM 1930 O O . PHE D 1 56 ? -0.051 32.372 -16.980 1.00 58.65 214 PHE D O 1
ATOM 1938 N N . SER D 1 57 ? 1.553 31.518 -18.293 1.00 49.93 215 SER D N 1
ATOM 1939 C CA . SER D 1 57 ? 1.315 30.160 -17.809 1.00 36.23 215 SER D CA 1
ATOM 1940 C C . SER D 1 57 ? 2.628 29.431 -17.539 1.00 34.27 215 SER D C 1
ATOM 1941 O O . SER D 1 57 ? 3.720 29.928 -17.828 1.00 34.58 215 SER D O 1
ATOM 1944 N N . MET D 1 58 ? 2.503 28.210 -17.007 1.00 34.10 216 MET D N 1
ATOM 1945 C CA . MET D 1 58 ? 3.609 27.289 -16.743 1.00 35.57 216 MET D CA 1
ATOM 1946 C C . MET D 1 58 ? 4.019 26.479 -17.975 1.00 41.21 216 MET D C 1
ATOM 1947 O O . MET D 1 58 ? 4.885 25.588 -17.831 1.00 50.45 216 MET D O 1
ATOM 1952 N N . GLN D 1 59 ? 3.570 26.914 -19.147 1.00 33.26 217 GLN D N 1
ATOM 1953 C CA . GLN D 1 59 ? 3.938 26.248 -20.375 1.00 32.11 217 GLN D CA 1
ATOM 1954 C C . GLN D 1 59 ? 5.309 26.760 -20.812 1.00 40.47 217 GLN D C 1
ATOM 1955 O O . GLN D 1 59 ? 5.495 27.926 -21.160 1.00 56.57 217 GLN D O 1
ATOM 1961 N N . SER D 1 60 ? 6.252 25.832 -20.775 1.00 31.64 218 SER D N 1
ATOM 1962 C CA . SER D 1 60 ? 7.636 25.982 -21.143 1.00 32.27 218 SER D CA 1
ATOM 1963 C C . SER D 1 60 ? 7.893 25.219 -22.438 1.00 41.95 218 SER D C 1
ATOM 1964 O O . SER D 1 60 ? 7.333 24.145 -22.692 1.00 46.68 218 SER D O 1
ATOM 1967 N N . TRP D 1 61 ? 8.786 25.786 -23.232 1.00 33.34 219 TRP D N 1
ATOM 1968 C CA . TRP D 1 61 ? 9.169 25.234 -24.518 1.00 33.92 219 TRP D CA 1
ATOM 1969 C C . TRP D 1 61 ? 10.677 25.256 -24.647 1.00 34.59 219 TRP D C 1
ATOM 1970 O O . TRP D 1 61 ? 11.354 26.116 -24.077 1.00 46.82 219 TRP D O 1
ATOM 1981 N N . SER D 1 62 ? 11.200 24.299 -25.400 1.00 38.87 220 SER D N 1
ATOM 1982 C CA . SER D 1 62 ? 12.632 24.169 -25.601 1.00 37.64 220 SER D CA 1
ATOM 1983 C C . SER D 1 62 ? 12.901 24.301 -27.091 1.00 41.32 220 SER D C 1
ATOM 1984 O O . SER D 1 62 ? 12.337 23.552 -27.897 1.00 36.59 220 SER D O 1
ATOM 1987 N N . PHE D 1 63 ? 13.755 25.251 -27.456 1.00 37.04 221 PHE D N 1
ATOM 1988 C CA . PHE D 1 63 ? 14.054 25.550 -28.846 1.00 37.73 221 PHE D CA 1
ATOM 1989 C C . PHE D 1 63 ? 15.564 25.516 -29.027 1.00 48.94 221 PHE D C 1
ATOM 1990 O O . PHE D 1 63 ? 16.323 25.504 -28.054 1.00 55.90 221 PHE D O 1
ATOM 1998 N N . LYS D 1 64 ? 16.026 25.522 -30.274 1.00 51.53 222 LYS D N 1
ATOM 1999 C CA . LYS D 1 64 ? 17.457 25.646 -30.523 1.00 53.68 222 LYS D CA 1
ATOM 2000 C C . LYS D 1 64 ? 17.725 27.022 -31.116 1.00 55.75 222 LYS D C 1
ATOM 2001 O O . LYS D 1 64 ? 17.174 27.375 -32.164 1.00 53.07 222 LYS D O 1
ATOM 2007 N N . TYR D 1 65 ? 18.572 27.790 -30.443 1.00 61.69 223 TYR D N 1
ATOM 2008 C CA . TYR D 1 65 ? 18.892 29.158 -30.828 1.00 53.69 223 TYR D CA 1
ATOM 2009 C C . TYR D 1 65 ? 20.224 29.146 -31.564 1.00 59.96 223 TYR D C 1
ATOM 2010 O O . TYR D 1 65 ? 21.282 28.958 -30.949 1.00 63.06 223 TYR D O 1
ATOM 2019 N N . LYS D 1 66 ? 20.174 29.344 -32.883 1.00 48.31 224 LYS D N 1
ATOM 2020 C CA . LYS D 1 66 ? 21.368 29.235 -33.704 1.00 54.91 224 LYS D CA 1
ATOM 2021 C C . LYS D 1 66 ? 21.395 30.375 -34.711 1.00 71.79 224 LYS D C 1
ATOM 2022 O O . LYS D 1 66 ? 20.467 31.185 -34.795 1.00 78.57 224 LYS D O 1
ATOM 2028 N N . PHE D 1 67 ? 22.497 30.456 -35.450 1.00 75.50 225 PHE D N 1
ATOM 2029 C CA . PHE D 1 67 ? 22.671 31.469 -36.476 1.00 68.32 225 PHE D CA 1
ATOM 2030 C C . PHE D 1 67 ? 23.196 30.838 -37.756 1.00 71.69 225 PHE D C 1
ATOM 2031 O O . PHE D 1 67 ? 23.937 29.852 -37.734 1.00 85.91 225 PHE D O 1
ATOM 2039 N N . TRP D 1 68 ? 22.794 31.428 -38.872 1.00 64.72 226 TRP D N 1
ATOM 2040 C CA . TRP D 1 68 ? 23.269 31.090 -40.200 1.00 66.33 226 TRP D CA 1
ATOM 2041 C C . TRP D 1 68 ? 24.306 32.120 -40.616 1.00 67.51 226 TRP D C 1
ATOM 2042 O O . TRP D 1 68 ? 24.382 33.209 -40.046 1.00 61.83 226 TRP D O 1
ATOM 2053 N N . SER D 1 69 ? 25.101 31.775 -41.620 1.00 72.12 227 SER D N 1
ATOM 2054 C CA . SER D 1 69 ? 26.032 32.733 -42.192 1.00 78.39 227 SER D CA 1
ATOM 2055 C C . SER D 1 69 ? 25.333 33.437 -43.348 1.00 79.34 227 SER D C 1
ATOM 2056 O O . SER D 1 69 ? 24.693 32.788 -44.181 1.00 74.76 227 SER D O 1
ATOM 2059 N N . ASN D 1 70 ? 25.417 34.764 -43.370 1.00 78.62 228 ASN D N 1
ATOM 2060 C CA . ASN D 1 70 ? 24.784 35.585 -44.395 1.00 73.77 228 ASN D CA 1
ATOM 2061 C C . ASN D 1 70 ? 25.745 36.716 -44.723 1.00 80.62 228 ASN D C 1
ATOM 2062 O O . ASN D 1 70 ? 26.182 37.431 -43.817 1.00 75.83 228 ASN D O 1
ATOM 2067 N N . ASN D 1 71 ? 26.075 36.867 -46.006 1.00 82.70 229 ASN D N 1
ATOM 2068 C CA . ASN D 1 71 ? 27.119 37.804 -46.446 1.00 82.25 229 ASN D CA 1
ATOM 2069 C C . ASN D 1 71 ? 28.386 37.382 -45.704 1.00 74.83 229 ASN D C 1
ATOM 2070 O O . ASN D 1 71 ? 28.729 36.189 -45.725 1.00 71.16 229 ASN D O 1
ATOM 2075 N N . LYS D 1 72 ? 29.090 38.291 -45.035 1.00 78.13 230 LYS D N 1
ATOM 2076 C CA . LYS D 1 72 ? 30.229 37.931 -44.205 1.00 79.86 230 LYS D CA 1
ATOM 2077 C C . LYS D 1 72 ? 29.868 37.858 -42.729 1.00 73.20 230 LYS D C 1
ATOM 2078 O O . LYS D 1 72 ? 30.740 37.576 -41.902 1.00 64.01 230 LYS D O 1
ATOM 2084 N N . SER D 1 73 ? 28.604 38.102 -42.384 1.00 76.34 231 SER D N 1
ATOM 2085 C CA . SER D 1 73 ? 28.152 38.070 -41.001 1.00 75.21 231 SER D CA 1
ATOM 2086 C C . SER D 1 73 ? 27.133 36.959 -40.799 1.00 75.60 231 SER D C 1
ATOM 2087 O O . SER D 1 73 ? 27.229 35.900 -41.427 1.00 68.56 231 SER D O 1
ATOM 2090 N N . ARG D 1 74 ? 26.123 37.206 -39.966 1.00 77.33 232 ARG D N 1
ATOM 2091 C CA . ARG D 1 74 ?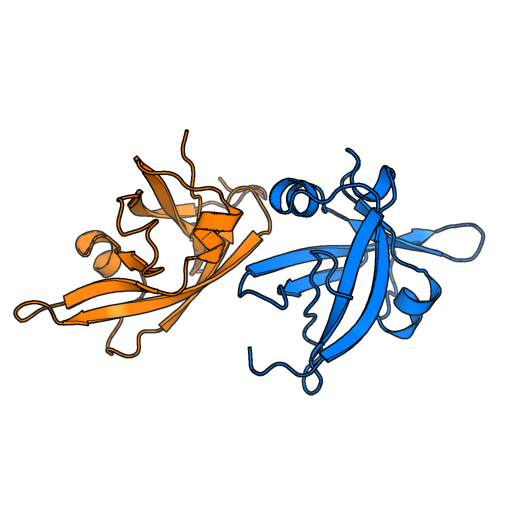 25.236 36.143 -39.520 1.00 70.41 232 ARG D CA 1
ATOM 2092 C C . ARG D 1 74 ? 23.786 36.612 -39.495 1.00 68.75 232 ARG D C 1
ATOM 2093 O O . ARG D 1 74 ? 23.487 37.809 -39.444 1.00 67.19 232 ARG D O 1
ATOM 2101 N N . MET D 1 75 ? 22.890 35.625 -39.524 1.00 61.15 233 MET D N 1
ATOM 2102 C CA . MET D 1 75 ? 21.448 35.788 -39.383 1.00 56.63 233 MET D CA 1
ATOM 2103 C C . MET D 1 75 ? 20.972 34.910 -38.234 1.00 67.74 233 MET D C 1
ATOM 2104 O O . MET D 1 75 ? 21.298 33.724 -38.193 1.00 80.37 233 MET D O 1
ATOM 2109 N N . TYR D 1 76 ? 20.196 35.468 -37.312 1.00 60.71 234 TYR D N 1
ATOM 2110 C CA . TYR D 1 76 ? 19.816 34.729 -36.112 1.00 49.80 234 TYR D CA 1
ATOM 2111 C C . TYR D 1 76 ? 18.443 34.083 -36.272 1.00 57.62 234 TYR D C 1
ATOM 2112 O O . TYR D 1 76 ? 17.515 34.697 -36.806 1.00 57.90 234 TYR D O 1
ATOM 2121 N N . VAL D 1 77 ? 18.320 32.832 -35.806 1.00 71.22 235 VAL D N 1
ATOM 2122 C CA . VAL D 1 77 ? 17.102 32.047 -35.963 1.00 64.71 235 VAL D CA 1
ATOM 2123 C C . VAL D 1 77 ? 16.872 31.171 -34.732 1.00 54.02 235 VAL D C 1
ATOM 2124 O O . VAL D 1 77 ? 17.810 30.796 -34.014 1.00 45.95 235 VAL D O 1
ATOM 2128 N N . LEU D 1 78 ? 15.600 30.873 -34.501 1.00 54.01 236 LEU D N 1
ATOM 2129 C CA . LEU D 1 78 ? 15.147 30.001 -33.426 1.00 54.40 236 LEU D CA 1
ATOM 2130 C C . LEU D 1 78 ? 14.444 28.831 -34.113 1.00 64.31 236 LEU D C 1
ATOM 2131 O O . LEU D 1 78 ? 13.363 28.994 -34.624 1.00 63.78 236 LEU D O 1
ATOM 2136 N N . GLU D 1 79 ? 15.069 27.655 -34.103 1.00 63.05 237 GLU D N 1
ATOM 2137 C CA . GLU D 1 79 ? 14.571 26.449 -34.759 1.00 53.82 237 GLU D CA 1
ATOM 2138 C C . GLU D 1 79 ? 13.665 25.660 -33.879 1.00 55.88 237 GLU D C 1
ATOM 2139 O O . GLU D 1 79 ? 13.768 25.765 -32.683 1.00 57.60 237 GLU D O 1
ATOM 2145 N N . ASN D 1 80 ? 12.900 24.765 -34.495 1.00 70.20 238 ASN D N 1
ATOM 2146 C CA . ASN D 1 80 ? 11.913 23.866 -33.873 1.00 58.37 238 ASN D CA 1
ATOM 2147 C C . ASN D 1 80 ? 10.714 24.458 -33.180 1.00 58.00 238 ASN D C 1
ATOM 2148 O O . ASN D 1 80 ? 10.468 24.214 -32.035 1.00 57.76 238 ASN D O 1
ATOM 2153 N N . THR D 1 81 ? 10.038 25.373 -33.852 1.00 58.30 239 THR D N 1
ATOM 2154 C CA . THR D 1 81 ? 8.914 26.034 -33.219 1.00 65.85 239 THR D CA 1
ATOM 2155 C C . THR D 1 81 ? 7.743 25.914 -34.142 1.00 60.02 239 THR D C 1
ATOM 2156 O O . THR D 1 81 ? 7.323 26.879 -34.781 1.00 67.77 239 THR D O 1
ATOM 2160 N N . GLY D 1 82 ? 7.285 24.676 -34.320 1.00 61.10 240 GLY D N 1
ATOM 2161 C CA . GLY D 1 82 ? 6.157 24.386 -35.188 1.00 58.48 240 GLY D CA 1
ATOM 2162 C C . GLY D 1 82 ? 4.901 23.921 -34.475 1.00 64.94 240 GLY D C 1
ATOM 2163 O O . GLY D 1 82 ? 3.808 23.965 -35.041 1.00 69.25 240 GLY D O 1
ATOM 2164 N N . GLU D 1 83 ? 5.133 23.319 -33.312 1.00 58.86 241 GLU D N 1
ATOM 2165 C CA . GLU D 1 83 ? 4.085 22.859 -32.428 1.00 57.33 241 GLU D CA 1
ATOM 2166 C C . GLU D 1 83 ? 3.841 24.027 -31.493 1.00 56.95 241 GLU D C 1
ATOM 2167 O O . GLU D 1 83 ? 2.797 24.115 -30.845 1.00 64.87 241 GLU D O 1
ATOM 2173 N N . PHE D 1 84 ? 4.820 24.929 -31.428 1.00 56.91 242 PHE D N 1
ATOM 2174 C CA . PHE D 1 84 ? 4.676 26.111 -30.599 1.00 56.67 242 PHE D CA 1
ATOM 2175 C C . PHE D 1 84 ? 3.698 27.044 -31.275 1.00 56.88 242 PHE D C 1
ATOM 2176 O O . PHE D 1 84 ? 2.809 27.557 -30.622 1.00 57.64 242 PHE D O 1
ATOM 2184 N N . VAL D 1 85 ? 3.816 27.251 -32.576 1.00 57.38 243 VAL D N 1
ATOM 2185 C CA . VAL D 1 85 ? 2.798 28.047 -33.247 1.00 57.67 243 VAL D CA 1
ATOM 2186 C C . VAL D 1 85 ? 1.461 27.317 -33.260 1.00 58.30 243 VAL D C 1
ATOM 2187 O O . VAL D 1 85 ? 0.412 27.916 -32.988 1.00 59.06 243 VAL D O 1
ATOM 2191 N N . LYS D 1 86 ? 1.467 26.018 -33.580 1.00 59.48 244 LYS D N 1
ATOM 2192 C CA . LYS D 1 86 ? 0.210 25.280 -33.684 1.00 57.96 244 LYS D CA 1
ATOM 2193 C C . LYS D 1 86 ? -0.503 25.221 -32.338 1.00 57.47 244 LYS D C 1
ATOM 2194 O O . LYS D 1 86 ? -1.725 25.404 -32.262 1.00 57.57 244 LYS D O 1
ATOM 2200 N N . GLN D 1 87 ? 0.257 25.043 -31.254 1.00 57.01 245 GLN D N 1
ATOM 2201 C CA . GLN D 1 87 ? -0.339 24.971 -29.927 1.00 56.65 245 GLN D CA 1
ATOM 2202 C C . GLN D 1 87 ? -0.880 26.329 -29.531 1.00 56.46 245 GLN D C 1
ATOM 2203 O O . GLN D 1 87 ? -2.007 26.449 -29.039 1.00 61.20 245 GLN D O 1
ATOM 2209 N N . ASN D 1 88 ? -0.084 27.383 -29.743 1.00 56.40 246 ASN D N 1
ATOM 2210 C CA . ASN D 1 88 ? -0.535 28.716 -29.366 1.00 56.28 246 ASN D CA 1
ATOM 2211 C C . ASN D 1 88 ? -1.444 29.348 -30.411 1.00 56.62 246 ASN D C 1
ATOM 2212 O O . ASN D 1 88 ? -1.987 30.431 -30.158 1.00 60.26 246 ASN D O 1
ATOM 2217 N N . GLY D 1 89 ? -1.635 28.692 -31.551 1.00 53.71 247 GLY D N 1
ATOM 2218 C CA . GLY D 1 89 ? -2.517 29.208 -32.585 1.00 56.65 247 GLY D CA 1
ATOM 2219 C C . GLY D 1 89 ? -2.093 30.556 -33.124 1.00 56.79 247 GLY D C 1
ATOM 2220 O O . GLY D 1 89 ? -2.944 31.408 -33.407 1.00 58.60 247 GLY D O 1
ATOM 2221 N N . ALA D 1 90 ? -0.789 30.763 -33.287 1.00 64.49 248 ALA D N 1
ATOM 2222 C CA . ALA D 1 90 ? -0.288 32.042 -33.764 1.00 70.18 248 ALA D CA 1
ATOM 2223 C C . ALA D 1 90 ? -0.583 32.202 -35.247 1.00 81.76 248 ALA D C 1
ATOM 2224 O O . ALA D 1 90 ? -0.244 31.335 -36.060 1.00 86.80 248 ALA D O 1
ATOM 2226 N N . GLU D 1 91 ? -1.181 33.332 -35.600 1.00 80.02 249 GLU D N 1
ATOM 2227 C CA . GLU D 1 91 ? -1.552 33.607 -36.975 1.00 81.58 249 GLU D CA 1
ATOM 2228 C C . GLU D 1 91 ? -0.578 34.622 -37.559 1.00 74.46 249 GLU D C 1
ATOM 2229 O O . GLU D 1 91 ? 0.378 35.055 -36.910 1.00 59.29 249 GLU D O 1
ATOM 2235 N N . ILE D 1 92 ? -0.810 34.987 -38.818 1.00 84.85 250 ILE D N 1
ATOM 2236 C CA . ILE D 1 92 ? 0.020 36.003 -39.442 1.00 79.28 250 ILE D CA 1
ATOM 2237 C C . ILE D 1 92 ? -0.214 37.330 -38.732 1.00 69.20 250 ILE D C 1
ATOM 2238 O O . ILE D 1 92 ? -1.352 37.685 -38.390 1.00 68.34 250 ILE D O 1
ATOM 2243 N N . GLY D 1 93 ? 0.872 38.047 -38.449 1.00 61.29 251 GLY D N 1
ATOM 2244 C CA . GLY D 1 93 ? 0.771 39.332 -37.793 1.00 65.05 251 GLY D CA 1
ATOM 2245 C C . GLY D 1 93 ? 0.806 39.313 -36.278 1.00 72.14 251 GLY D C 1
ATOM 2246 O O . GLY D 1 93 ? 0.752 40.388 -35.667 1.00 73.46 251 GLY D O 1
ATOM 2247 N N . ASP D 1 94 ? 0.877 38.140 -35.652 1.00 69.73 252 ASP D N 1
ATOM 2248 C CA . ASP D 1 94 ? 0.971 38.052 -34.203 1.00 66.12 252 ASP D CA 1
ATOM 2249 C C . ASP D 1 94 ? 2.380 38.412 -33.733 1.00 62.29 252 ASP D C 1
ATOM 2250 O O . ASP D 1 94 ? 3.324 38.516 -34.520 1.00 64.49 252 ASP D O 1
ATOM 2255 N N . PHE D 1 95 ? 2.523 38.594 -32.422 1.00 48.08 253 PHE D N 1
ATOM 2256 C CA . PHE D 1 95 ? 3.775 39.044 -31.832 1.00 44.30 253 PHE D CA 1
ATOM 2257 C C . PHE D 1 95 ? 4.331 37.967 -30.915 1.00 49.05 253 PHE D C 1
ATOM 2258 O O . PHE D 1 95 ? 3.613 37.434 -30.065 1.00 48.58 253 PHE D O 1
ATOM 2266 N N . LEU D 1 96 ? 5.610 37.661 -31.094 1.00 43.82 254 LEU D N 1
ATOM 2267 C CA . LEU D 1 96 ? 6.359 36.770 -30.218 1.00 42.82 254 LEU D CA 1
ATOM 2268 C C . LEU D 1 96 ? 7.337 37.645 -29.458 1.00 40.65 254 LEU D C 1
ATOM 2269 O O . LEU D 1 96 ? 8.257 38.217 -30.051 1.00 39.75 254 LEU D O 1
ATOM 2274 N N . THR D 1 97 ? 7.137 37.758 -28.155 1.00 34.24 255 THR D N 1
ATOM 2275 C CA . THR D 1 97 ? 7.975 38.610 -27.335 1.00 34.75 255 THR D CA 1
ATOM 2276 C C . THR D 1 97 ? 8.785 37.733 -26.397 1.00 37.12 255 THR D C 1
ATOM 2277 O O . THR D 1 97 ? 8.235 36.841 -25.744 1.00 41.23 255 THR D O 1
ATOM 2281 N N . ILE D 1 98 ? 10.085 37.995 -26.328 1.00 34.70 256 ILE D N 1
ATOM 2282 C CA . ILE D 1 98 ? 11.005 37.233 -25.498 1.00 34.74 256 ILE D CA 1
ATOM 2283 C C . ILE D 1 98 ? 11.532 38.178 -24.430 1.00 35.52 256 ILE D C 1
ATOM 2284 O O . ILE D 1 98 ? 12.021 39.268 -24.748 1.00 35.84 256 ILE D O 1
ATOM 2289 N N . TYR D 1 99 ? 11.399 37.780 -23.167 1.00 38.63 257 TYR D N 1
ATOM 2290 C CA . TYR D 1 99 ? 11.815 38.577 -22.018 1.00 39.88 257 TYR D CA 1
ATOM 2291 C C . TYR D 1 99 ? 12.929 37.824 -21.282 1.00 50.33 257 TYR D C 1
ATOM 2292 O O . TYR D 1 99 ? 13.405 36.778 -21.737 1.00 46.23 257 TYR D O 1
ATOM 2301 N N . GLU D 1 100 ? 13.328 38.356 -20.126 1.00 60.53 258 GLU D N 1
ATOM 2302 C CA . GLU D 1 100 ? 14.335 37.742 -19.269 1.00 57.89 258 GLU D CA 1
ATOM 2303 C C . GLU D 1 100 ? 13.982 38.022 -17.818 1.00 53.22 258 GLU D C 1
ATOM 2304 O O . GLU D 1 100 ? 13.581 39.138 -17.48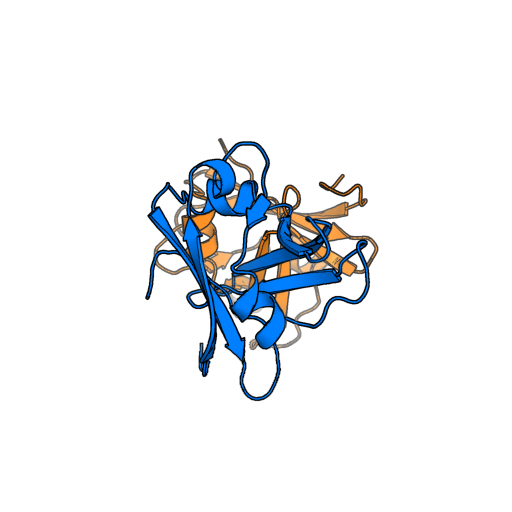1 1.00 42.10 258 GLU D O 1
ATOM 2310 N N . ASP D 1 101 ? 14.136 37.002 -16.976 1.00 61.13 259 ASP D N 1
ATOM 2311 C CA . ASP D 1 101 ? 13.914 37.110 -15.537 1.00 66.76 259 ASP D CA 1
ATOM 2312 C C . ASP D 1 101 ? 15.234 37.554 -14.898 1.00 63.52 259 ASP D C 1
ATOM 2313 O O . ASP D 1 101 ? 16.307 37.196 -15.385 1.00 65.04 259 ASP D O 1
ATOM 2318 N N . GLU D 1 102 ? 15.171 38.324 -13.815 1.00 73.66 260 GLU D N 1
ATOM 2319 C CA . GLU D 1 102 ? 16.376 38.792 -13.196 1.00 67.98 260 GLU D CA 1
ATOM 2320 C C . GLU D 1 102 ? 17.279 37.703 -12.924 1.00 66.22 260 GLU D C 1
ATOM 2321 O O . GLU D 1 102 ? 18.406 37.918 -12.803 1.00 65.11 260 GLU D O 1
ATOM 2327 N N . SER D 1 103 ? 16.755 36.484 -12.892 1.00 64.05 261 SER D N 1
ATOM 2328 C CA . SER D 1 103 ? 17.536 35.290 -12.566 1.00 72.35 261 SER D CA 1
ATOM 2329 C C . SER D 1 103 ? 18.268 34.682 -13.761 1.00 78.14 261 SER D C 1
ATOM 2330 O O . SER D 1 103 ? 18.794 33.568 -13.655 1.00 91.80 261 SER D O 1
ATOM 2333 N N . LYS D 1 104 ? 18.259 35.383 -14.888 1.00 70.10 262 LYS D N 1
ATOM 2334 C CA . LYS D 1 104 ? 18.920 34.899 -16.093 1.00 64.82 262 LYS D CA 1
ATOM 2335 C C . LYS D 1 104 ? 18.055 33.892 -16.849 1.00 67.62 262 LYS D C 1
ATOM 2336 O O . LYS D 1 104 ? 18.501 33.302 -17.834 1.00 60.96 262 LYS D O 1
ATOM 2342 N N . ASN D 1 105 ? 16.822 33.694 -16.391 1.00 75.06 263 ASN D N 1
ATOM 2343 C CA . ASN D 1 105 ? 15.928 32.765 -17.043 1.00 69.34 263 ASN D CA 1
ATOM 2344 C C . ASN D 1 105 ? 15.027 33.471 -18.036 1.00 72.29 263 ASN D C 1
ATOM 2345 O O . ASN D 1 105 ? 14.452 34.524 -17.756 1.00 84.67 263 ASN D O 1
ATOM 2350 N N . LEU D 1 106 ? 14.920 32.861 -19.202 1.00 63.11 264 LEU D N 1
ATOM 2351 C CA . LEU D 1 106 ? 14.099 33.325 -20.270 1.00 53.93 264 LEU D CA 1
ATOM 2352 C C . LEU D 1 106 ? 12.651 33.120 -20.211 1.00 55.50 264 LEU D C 1
ATOM 2353 O O . LEU D 1 106 ? 12.211 32.182 -19.745 1.00 62.53 264 LEU D O 1
ATOM 2358 N N . TYR D 1 107 ? 11.921 33.978 -20.830 1.00 50.05 265 TYR D N 1
ATOM 2359 C CA . TYR D 1 107 ? 10.464 33.934 -20.829 1.00 46.43 265 TYR D CA 1
ATOM 2360 C C . TYR D 1 107 ? 9.949 34.392 -22.191 1.00 46.85 265 TYR D C 1
ATOM 2361 O O . TYR D 1 107 ? 10.595 35.195 -22.872 1.00 60.14 265 TYR D O 1
ATOM 2370 N N . PHE D 1 108 ? 8.797 33.859 -22.603 1.00 47.74 266 PHE D N 1
ATOM 2371 C CA . PHE D 1 108 ? 8.168 34.219 -23.872 1.00 45.25 266 PHE D CA 1
ATOM 2372 C C . PHE D 1 108 ? 6.726 34.649 -23.623 1.00 42.84 266 PHE D C 1
ATOM 2373 O O . PHE D 1 108 ? 6.158 34.395 -22.558 1.00 43.80 266 PHE D O 1
ATOM 2381 N N . ALA D 1 109 ? 6.122 35.291 -24.628 1.00 37.89 267 ALA D N 1
ATOM 2382 C CA . ALA D 1 109 ? 4.770 35.825 -24.488 1.00 39.51 267 ALA D CA 1
ATOM 2383 C C . ALA D 1 109 ? 3.826 35.320 -25.570 1.00 46.43 267 ALA D C 1
ATOM 2384 O O . ALA D 1 109 ? 2.828 34.660 -25.250 1.00 40.81 267 ALA D O 1
ATOM 2386 N N . MET D 1 110 ? 4.103 35.621 -26.839 1.00 42.36 268 MET D N 1
ATOM 2387 C CA . MET D 1 110 ? 3.315 35.163 -27.987 1.00 45.33 268 MET D CA 1
ATOM 2388 C C . MET D 1 110 ? 1.855 35.626 -27.909 1.00 59.87 268 MET D C 1
ATOM 2389 O O . MET D 1 110 ? 0.908 34.837 -27.887 1.00 47.53 268 MET D O 1
ATOM 2394 N N . ASN D 1 111 ? 1.699 36.946 -27.829 1.00 72.91 269 ASN D N 1
ATOM 2395 C CA . ASN D 1 111 ? 0.385 37.569 -27.832 1.00 79.00 269 ASN D CA 1
ATOM 2396 C C . ASN D 1 111 ? 0.043 37.948 -29.268 1.00 86.30 269 ASN D C 1
ATOM 2397 O O . ASN D 1 111 ? 0.918 38.351 -30.041 1.00 85.25 269 ASN D O 1
ATOM 2402 N N . GLY D 1 112 ? -1.229 37.812 -29.626 1.00 95.34 270 GLY D N 1
ATOM 2403 C CA . GLY D 1 112 ? -1.696 38.327 -30.897 1.00 108.92 270 GLY D CA 1
ATOM 2404 C C . GLY D 1 112 ? -3.195 38.208 -31.053 1.00 122.01 270 GLY D C 1
ATOM 2405 O O . GLY D 1 112 ? -3.805 37.259 -30.553 1.00 129.26 270 GLY D O 1
ATOM 2406 N N . ASN D 1 113 ? -3.797 39.167 -31.746 1.00 129.52 271 ASN D N 1
ATOM 2407 C CA . ASN D 1 113 ? -5.244 39.214 -31.888 1.00 126.95 271 ASN D CA 1
ATOM 2408 C C . ASN D 1 113 ? -5.632 39.864 -33.214 1.00 119.83 271 ASN D C 1
ATOM 24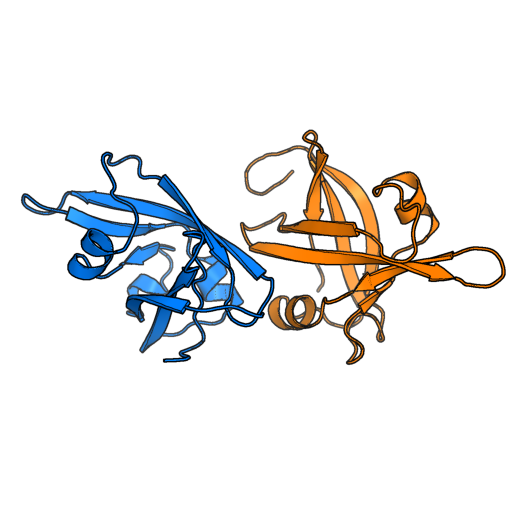09 O O . ASN D 1 113 ? -6.786 40.233 -33.425 1.00 111.28 271 ASN D O 1
#

GO terms:
  GO:0003677 DNA binding (F, IDA)
  GO:0003700 DNA-binding transcription factor activity (F, IDA)
  GO:0045893 positive regulation of DNA-templated transcription (P, IDA)
  GO:0009793 embryo development ending in seed dormancy (P, IMP)
  GO:0010262 somatic embryogenesis (P, IMP)
  GO:0010344 seed oilbody biogenesis (P, IMP)
  GO:0010431 seed maturation (P, IMP)
  GO:0010601 positive regulation of auxin biosynthetic process (P, IMP)

B-factor: mean 57.1, std 25.92, range [13.4, 143.92]